Protein AF-A0A2E2IU35-F1 (afdb_monomer)

Foldseek 3Di:
DDWDWDDDVPDIWIWDWPDPVPDDPPDDDIDIDGPVQQLVVVLVVLLVCLQDLPNQCVQLVDDDPVQSVLLNVLSVVLSVLCVDPVRVVVSCVQFFPDWDDDPFKIWTWTQCVSSPDPPRHTGTDIDGDGDDPPDDDPPPDPPDDDDQAPQDPLVVVLLVLLLVLQVLCVVCVPDDLVRSCVVVVHDSLQSVLSPVLNQAAPLQVVCNRRSVQDPQDDPVCSSPDPADNDNCSNCVVRVNND

Radius of gyration: 32.1 Å; Cα contacts (8 Å, |Δi|>4): 270; chains: 1; bounding box: 49×46×93 Å

Sequence (242 aa):
MVPTYATKGTRRYAYYETRKDLARPDDTAATRIGQGQLERHVITKLNALLEDEHALRRISGEDEGGVLRDLFAKAKLASASLALETQRQTIVRQLVAAMQVHHDRIDVRLNAEALGCRNSQNWDWSIALPSRKPFREAKLRIDQDATPKSIDAGLIALLGDALQARDIIITSPTLSINQIAKREGRCRKQLTKLVRLSWLSPNIVEAIVDGRAPSRLTRKRLLDADLPLSWPEQEVMLGCAG

Secondary structure (DSSP, 8-state):
-EEEEEEETTEEEEEEE--GGG--TTSPPPPEEEHHHHHHHHHHHHHHHHH-HHHHHHHHT---HHHHHHHHHHHHHHHHHHHSHHHHHHHHHHHEEEEEE-SSEEEEEEEGGGGT-SS-PEEEEEEEPP-PPPTT--------S-S-----HHHHHHHHHHHHHHHHHHT-TTS-HHHHHHHTT--HHHHHHHHHHTT--HHHHHHHHTT---TT--HHHHHH----SSHHHHHHHHT---

Mean predicted aligned error: 16.62 Å

Nearest PDB structures (foldseek):
  4i8q-assembly1_A-2  TM=3.667E-01  e=5.442E+00  Solanum lycopersicum

pLDDT: mean 85.27, std 12.39, range [41.88, 96.56]

Structure (mmCIF, N/CA/C/O backbone):
data_AF-A0A2E2IU35-F1
#
_entry.id   AF-A0A2E2IU35-F1
#
loop_
_atom_site.group_PDB
_atom_site.id
_atom_site.type_symbol
_atom_site.label_atom_id
_atom_site.label_alt_id
_atom_site.label_comp_id
_atom_site.label_asym_id
_atom_site.label_entity_id
_atom_site.label_seq_id
_atom_site.pdbx_PDB_ins_code
_atom_site.Cartn_x
_atom_site.Cartn_y
_atom_site.Cartn_z
_atom_site.occupancy
_atom_site.B_iso_or_equiv
_atom_site.auth_seq_id
_atom_site.auth_comp_id
_atom_site.auth_asym_id
_atom_site.auth_atom_id
_atom_site.pdbx_PDB_model_num
ATOM 1 N N . MET A 1 1 ? -10.878 1.145 -18.668 1.00 77.31 1 MET A N 1
ATOM 2 C CA . MET A 1 1 ? -11.476 1.395 -17.331 1.00 77.31 1 MET A CA 1
ATOM 3 C C . MET A 1 1 ? -11.871 2.867 -17.221 1.00 77.31 1 MET A C 1
ATOM 5 O O . MET A 1 1 ? -11.326 3.664 -17.972 1.00 77.31 1 MET A O 1
ATOM 9 N N . VAL A 1 2 ? -12.800 3.233 -16.331 1.00 82.69 2 VAL A N 1
ATOM 10 C CA . VAL A 1 2 ? -13.230 4.628 -16.083 1.00 82.69 2 VAL A CA 1
ATOM 11 C C . VAL A 1 2 ? -13.044 4.970 -14.604 1.00 82.69 2 VAL A C 1
ATOM 13 O O . VAL A 1 2 ? -13.301 4.104 -13.761 1.00 82.69 2 VAL A O 1
ATOM 16 N N . PRO A 1 3 ? -12.593 6.195 -14.266 1.00 85.31 3 PRO A N 1
ATOM 17 C CA . PRO A 1 3 ? -12.549 6.652 -12.884 1.00 85.31 3 PRO A CA 1
ATOM 18 C C . PRO A 1 3 ? -13.969 6.815 -12.321 1.00 85.31 3 PRO A C 1
ATOM 20 O O . PRO A 1 3 ? -14.785 7.562 -12.855 1.00 85.31 3 PRO A O 1
ATOM 23 N N . THR A 1 4 ? -14.259 6.136 -11.215 1.00 86.44 4 THR A N 1
ATOM 24 C CA . THR A 1 4 ? -15.504 6.249 -10.448 1.00 86.44 4 THR A CA 1
ATOM 25 C C . THR A 1 4 ? -15.196 6.575 -8.991 1.00 86.44 4 THR A C 1
ATOM 27 O O . THR A 1 4 ? -14.087 6.363 -8.496 1.00 86.44 4 THR A O 1
ATOM 30 N N . TYR A 1 5 ? -16.175 7.104 -8.260 1.00 87.44 5 TYR A N 1
ATOM 31 C CA . TYR A 1 5 ? -16.031 7.355 -6.829 1.00 87.44 5 TYR A CA 1
ATOM 32 C C . TYR A 1 5 ? -17.239 6.842 -6.051 1.00 87.44 5 TYR A C 1
ATOM 34 O O . TYR A 1 5 ? -18.344 6.757 -6.572 1.00 87.44 5 TYR A O 1
ATOM 42 N N . ALA A 1 6 ? -17.011 6.488 -4.791 1.00 84.25 6 ALA A N 1
ATOM 43 C CA . ALA A 1 6 ? -18.050 6.187 -3.817 1.00 84.25 6 ALA A CA 1
ATOM 44 C C . ALA A 1 6 ? -17.807 7.004 -2.547 1.00 84.25 6 ALA A C 1
ATOM 46 O O . ALA A 1 6 ? -16.662 7.277 -2.183 1.00 84.25 6 ALA A O 1
ATOM 47 N N . THR A 1 7 ? -18.874 7.383 -1.858 1.00 87.19 7 THR A N 1
ATOM 48 C CA . THR A 1 7 ? -18.813 8.111 -0.588 1.00 87.19 7 THR A CA 1
ATOM 49 C C . THR A 1 7 ? -19.371 7.241 0.533 1.00 87.19 7 THR A C 1
ATOM 51 O O . THR A 1 7 ? -20.367 6.542 0.362 1.00 87.19 7 THR A O 1
ATOM 54 N N . LYS A 1 8 ? -18.710 7.249 1.694 1.00 82.00 8 LYS A N 1
ATOM 55 C CA . LYS A 1 8 ? -19.218 6.638 2.929 1.00 82.00 8 LYS A CA 1
ATOM 56 C C . LYS A 1 8 ? -19.018 7.630 4.068 1.00 82.00 8 LYS A C 1
ATOM 58 O O . LYS A 1 8 ? -17.884 7.869 4.488 1.00 82.00 8 LYS A O 1
ATOM 63 N N . GLY A 1 9 ? -20.114 8.219 4.544 1.00 88.94 9 GLY A N 1
ATOM 64 C CA . GLY A 1 9 ? -20.057 9.361 5.459 1.00 88.94 9 GLY A CA 1
ATOM 65 C C . GLY A 1 9 ? -19.300 10.526 4.814 1.00 88.94 9 GLY A C 1
ATOM 66 O O . GLY A 1 9 ? -19.598 10.907 3.687 1.00 88.94 9 GLY A O 1
ATOM 67 N N . THR A 1 10 ? -18.276 11.036 5.497 1.00 87.19 10 THR A N 1
ATOM 68 C CA . THR A 1 10 ? -17.418 12.137 5.017 1.00 87.19 10 THR A CA 1
ATOM 69 C C . THR A 1 10 ? -16.267 11.688 4.112 1.00 87.19 10 THR A C 1
ATOM 71 O O . THR A 1 10 ? -15.545 12.525 3.572 1.00 87.19 10 THR A O 1
ATOM 74 N N . ARG A 1 11 ? -16.054 10.376 3.928 1.00 84.38 11 ARG A N 1
ATOM 75 C CA . ARG A 1 11 ? -14.891 9.850 3.200 1.00 84.38 11 ARG A CA 1
ATOM 76 C C . ARG A 1 11 ? -15.248 9.490 1.758 1.00 84.38 11 ARG A C 1
ATOM 78 O O . ARG A 1 11 ? -16.166 8.704 1.517 1.00 84.38 11 ARG A O 1
ATOM 85 N N . ARG A 1 12 ? -14.480 10.027 0.803 1.00 87.31 12 ARG A N 1
ATOM 86 C CA . ARG A 1 12 ? -14.556 9.692 -0.628 1.00 87.31 12 ARG A CA 1
ATOM 87 C C . ARG A 1 12 ? -13.508 8.637 -0.975 1.00 87.31 12 ARG A C 1
ATOM 89 O O . ARG A 1 12 ? -12.340 8.766 -0.619 1.00 87.31 12 ARG A O 1
ATOM 96 N N . TYR A 1 13 ? -13.937 7.605 -1.682 1.00 85.50 13 TYR A N 1
ATOM 97 C CA . TYR A 1 13 ? -13.101 6.528 -2.189 1.00 85.50 13 TYR A CA 1
ATOM 98 C C . TYR A 1 13 ? -13.136 6.567 -3.713 1.00 85.50 13 TYR A C 1
ATOM 100 O O . TYR A 1 13 ? -14.218 6.541 -4.298 1.00 85.50 13 TYR A O 1
ATOM 108 N N . ALA A 1 14 ? -11.970 6.645 -4.347 1.00 88.19 14 ALA A N 1
ATOM 109 C CA . ALA A 1 14 ? -11.842 6.710 -5.798 1.00 88.19 14 ALA A CA 1
ATOM 110 C C . ALA A 1 14 ? -11.298 5.391 -6.360 1.00 88.19 14 ALA A C 1
ATOM 112 O O . ALA A 1 14 ? -10.449 4.736 -5.744 1.00 88.19 14 ALA A O 1
ATOM 113 N N . TYR A 1 15 ? -11.815 4.989 -7.515 1.00 86.81 15 TYR A N 1
ATOM 114 C CA . TYR A 1 15 ? -11.586 3.679 -8.106 1.00 86.81 15 TYR A CA 1
ATOM 115 C C . TYR A 1 15 ? -11.510 3.765 -9.626 1.00 86.81 15 TYR A C 1
ATOM 117 O O . TYR A 1 15 ? -12.124 4.634 -10.230 1.00 86.81 15 TYR A O 1
ATOM 125 N N . TYR A 1 16 ? -10.828 2.804 -10.236 1.00 86.25 16 TYR A N 1
ATOM 126 C CA . TYR A 1 16 ? -10.989 2.476 -11.645 1.00 86.25 16 TYR A CA 1
ATOM 127 C C . TYR A 1 16 ? -11.904 1.259 -11.766 1.00 86.25 16 TYR A C 1
ATOM 129 O O . TYR A 1 16 ? -11.711 0.259 -11.069 1.00 86.25 16 TYR A O 1
ATOM 137 N N . GLU A 1 17 ? -12.903 1.345 -12.638 1.00 82.75 17 GLU A N 1
ATOM 138 C CA . GLU A 1 17 ? -13.873 0.276 -12.886 1.00 82.75 17 GLU A CA 1
ATOM 139 C C . GLU A 1 17 ? -13.908 -0.089 -14.375 1.00 82.75 17 GLU A C 1
ATOM 141 O O . GLU A 1 17 ? -13.653 0.755 -15.246 1.00 82.75 17 GLU A O 1
ATOM 146 N N . THR A 1 18 ? -14.188 -1.357 -14.686 1.00 79.94 18 THR A N 1
ATOM 147 C CA . THR A 1 18 ? -14.455 -1.792 -16.064 1.00 79.94 18 THR A CA 1
ATOM 148 C C . THR A 1 18 ? -15.632 -1.004 -16.647 1.00 79.94 18 THR A C 1
ATOM 150 O O . THR A 1 18 ? -16.621 -0.739 -15.963 1.00 79.94 18 THR A O 1
ATOM 153 N N . ARG A 1 19 ? -15.523 -0.614 -17.922 1.00 72.62 19 ARG A N 1
ATOM 154 C CA . ARG A 1 19 ? -16.611 0.040 -18.654 1.00 72.62 19 ARG A CA 1
ATOM 155 C C . ARG A 1 19 ? -17.746 -0.953 -18.875 1.00 72.62 19 ARG A C 1
ATOM 157 O O . ARG A 1 19 ? -17.607 -1.857 -19.689 1.00 72.62 19 ARG A O 1
ATOM 164 N N . LYS A 1 20 ? -18.840 -0.803 -18.125 1.00 69.44 20 LYS A N 1
ATOM 165 C CA . LYS A 1 20 ? -20.023 -1.675 -18.235 1.00 69.44 20 LYS A CA 1
ATOM 166 C C . LYS A 1 20 ? -20.753 -1.491 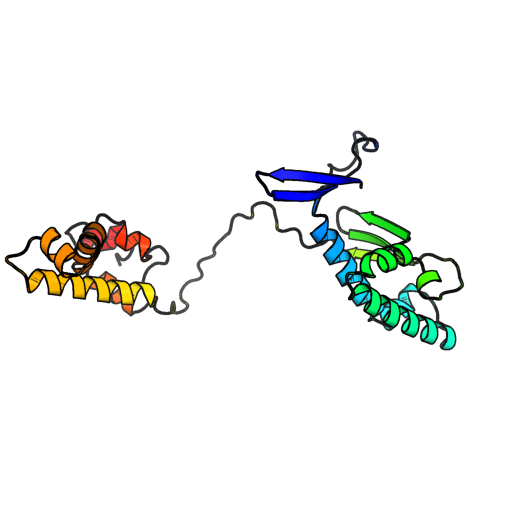-19.565 1.00 69.44 20 LYS A C 1
ATOM 168 O O . LYS A 1 20 ? -21.364 -2.428 -20.047 1.00 69.44 20 LYS A O 1
ATOM 173 N N . ASP A 1 21 ? -20.632 -0.310 -20.163 1.00 67.38 21 ASP A N 1
ATOM 174 C CA . ASP A 1 21 ? -21.126 0.058 -21.494 1.00 67.38 21 ASP A CA 1
ATOM 175 C C . ASP A 1 21 ? -20.450 -0.714 -22.639 1.00 67.38 21 ASP A C 1
ATOM 177 O O . ASP A 1 21 ? -21.003 -0.795 -23.730 1.00 67.38 21 ASP A O 1
ATOM 181 N N . LEU A 1 22 ? -19.273 -1.293 -22.393 1.00 66.62 22 LEU A N 1
ATOM 182 C CA . LEU A 1 22 ? -18.521 -2.082 -23.372 1.00 66.62 22 LEU A CA 1
ATOM 183 C C . LEU A 1 22 ? -18.505 -3.583 -23.046 1.00 66.62 22 LEU A C 1
ATOM 185 O O . LEU A 1 22 ? -17.911 -4.345 -23.803 1.00 66.62 22 LEU A O 1
ATOM 189 N N . ALA A 1 23 ? -19.123 -3.998 -21.933 1.00 63.72 23 ALA A N 1
ATOM 190 C CA . ALA A 1 23 ? -19.113 -5.382 -21.474 1.00 63.72 23 ALA A CA 1
ATOM 191 C C . ALA A 1 23 ? -20.173 -6.214 -22.213 1.00 63.72 23 ALA A C 1
ATOM 193 O O . ALA A 1 23 ? -21.354 -5.862 -22.236 1.00 63.72 23 ALA A O 1
ATOM 194 N N . ARG A 1 24 ? -19.748 -7.325 -22.814 1.00 69.75 24 ARG A N 1
ATOM 195 C CA . ARG A 1 24 ? -20.602 -8.323 -23.473 1.00 69.75 24 ARG A CA 1
ATOM 196 C C . ARG A 1 24 ? -21.120 -9.363 -22.463 1.00 69.75 24 ARG A C 1
ATOM 198 O O . ARG A 1 24 ? -20.553 -9.482 -21.381 1.00 69.75 24 ARG A O 1
ATOM 205 N N . PRO A 1 25 ? -22.167 -10.145 -22.796 1.00 60.78 25 PRO A N 1
ATOM 206 C CA . PRO A 1 25 ? -22.717 -11.166 -21.894 1.00 60.78 25 PRO A CA 1
ATOM 207 C C . PRO A 1 25 ? -21.693 -12.206 -21.409 1.00 60.78 25 PRO A C 1
ATOM 209 O O . PRO A 1 25 ? -21.799 -12.661 -20.275 1.00 60.78 25 PRO A O 1
ATOM 212 N N . ASP A 1 26 ? -20.686 -12.518 -22.232 1.00 68.56 26 ASP A N 1
ATOM 213 C CA . ASP A 1 26 ? -19.608 -13.467 -21.911 1.00 68.56 26 ASP A CA 1
ATOM 214 C C . ASP A 1 26 ? -18.344 -12.800 -21.329 1.00 68.56 26 ASP A C 1
ATOM 216 O O . ASP A 1 26 ? -17.338 -13.472 -21.090 1.00 68.56 26 ASP A O 1
ATOM 220 N N . ASP A 1 27 ? -18.348 -11.477 -21.110 1.00 64.88 27 ASP A N 1
ATOM 221 C CA . ASP A 1 27 ? -17.175 -10.786 -20.575 1.00 64.88 27 ASP A CA 1
ATOM 222 C C . ASP A 1 27 ? -16.961 -11.071 -19.085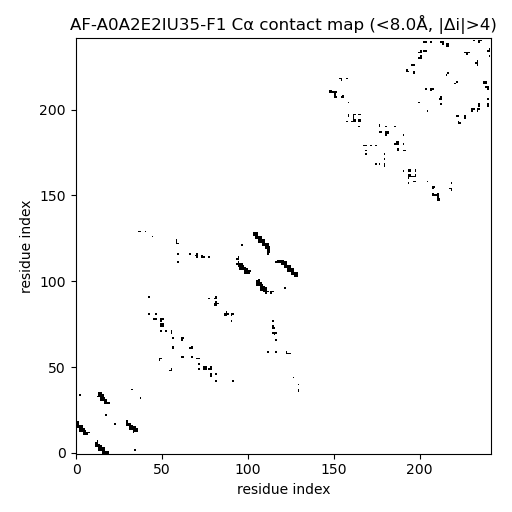 1.00 64.88 27 ASP A C 1
ATOM 224 O O . ASP A 1 27 ? -17.885 -11.215 -18.282 1.00 64.88 27 ASP A O 1
ATOM 228 N N . THR A 1 28 ? -15.684 -11.088 -18.700 1.00 63.81 28 THR A N 1
ATOM 229 C CA . THR A 1 28 ? -15.271 -11.214 -17.298 1.00 63.81 28 THR A CA 1
ATOM 230 C C . THR A 1 28 ? -15.950 -10.194 -16.381 1.00 63.81 28 THR A C 1
ATOM 232 O O . THR A 1 28 ? -16.165 -9.031 -16.731 1.00 63.81 28 THR A O 1
ATOM 235 N N . ALA A 1 29 ? -16.253 -10.639 -15.157 1.00 65.44 29 ALA A N 1
ATOM 236 C CA . ALA A 1 29 ? -16.944 -9.836 -14.158 1.00 65.44 29 ALA A CA 1
ATOM 237 C C . ALA A 1 29 ? -16.264 -8.473 -13.936 1.00 65.44 29 ALA A C 1
ATOM 239 O O . ALA A 1 29 ? -15.036 -8.362 -13.838 1.00 65.44 29 ALA A O 1
ATOM 240 N N . ALA A 1 30 ? -17.093 -7.431 -13.814 1.00 67.19 30 ALA A N 1
ATOM 241 C CA . ALA A 1 30 ? -16.642 -6.059 -13.621 1.00 67.19 30 ALA A CA 1
ATOM 242 C C . ALA A 1 30 ? -15.631 -5.970 -12.466 1.00 67.19 30 ALA A C 1
ATOM 244 O O . ALA A 1 30 ? -15.942 -6.263 -11.310 1.00 67.19 30 ALA A O 1
ATOM 245 N N . THR A 1 31 ? -14.407 -5.552 -12.786 1.00 72.94 31 THR A N 1
ATOM 246 C CA . THR A 1 31 ? -13.316 -5.463 -11.817 1.00 72.94 31 THR A CA 1
ATOM 247 C C . THR A 1 31 ? -13.163 -4.023 -11.358 1.00 72.94 31 THR A C 1
ATOM 249 O O . THR A 1 31 ? -13.108 -3.090 -12.163 1.00 72.94 31 THR A O 1
ATOM 252 N N . ARG A 1 32 ? -13.070 -3.843 -10.038 1.00 78.56 32 ARG A N 1
ATOM 253 C CA . ARG A 1 32 ? -12.829 -2.549 -9.402 1.00 78.56 32 ARG A CA 1
ATOM 254 C C . ARG A 1 32 ? -11.467 -2.547 -8.724 1.00 78.56 32 ARG A C 1
ATOM 256 O O . ARG A 1 32 ? -11.169 -3.439 -7.934 1.00 78.56 32 ARG A O 1
ATOM 263 N N . ILE A 1 33 ? -10.663 -1.524 -8.992 1.00 83.19 33 ILE A N 1
ATOM 264 C CA . ILE A 1 33 ? -9.343 -1.340 -8.375 1.00 83.19 33 ILE A CA 1
ATOM 265 C C . ILE A 1 33 ? -9.294 0.047 -7.737 1.00 83.19 33 ILE A C 1
ATOM 267 O O . ILE A 1 33 ? -9.779 1.016 -8.315 1.00 83.19 33 ILE A O 1
ATOM 271 N N . GLY A 1 34 ? -8.744 0.160 -6.525 1.00 86.81 34 GLY A N 1
ATOM 272 C CA . GLY A 1 34 ? -8.583 1.458 -5.863 1.00 86.81 34 GLY A CA 1
ATOM 273 C C . GLY A 1 34 ? -7.624 2.357 -6.644 1.00 86.81 34 GLY A C 1
ATOM 274 O O . GLY A 1 34 ? -6.503 1.941 -6.929 1.00 86.81 34 GLY A O 1
ATOM 275 N N . GLN A 1 35 ? -8.042 3.587 -6.955 1.00 86.94 35 GLN A N 1
ATOM 276 C CA . GLN A 1 35 ? -7.283 4.506 -7.812 1.00 86.94 35 GLN A CA 1
ATOM 277 C C . GLN A 1 35 ? -5.871 4.750 -7.267 1.00 86.94 35 GLN A C 1
ATOM 279 O O . GLN A 1 35 ? -4.888 4.437 -7.932 1.00 86.94 35 GLN A O 1
ATOM 284 N N . GLY A 1 36 ? -5.763 5.197 -6.013 1.00 87.69 36 GLY A N 1
ATOM 285 C CA . GLY A 1 36 ? -4.461 5.471 -5.397 1.00 87.69 36 GLY A CA 1
ATOM 286 C C . GLY A 1 36 ? -3.587 4.227 -5.194 1.00 87.69 36 GLY A C 1
ATOM 287 O O . GLY A 1 36 ? -2.370 4.349 -5.097 1.00 87.69 36 GLY A O 1
ATOM 288 N N . GLN A 1 37 ? -4.179 3.026 -5.138 1.00 88.44 37 GLN A N 1
ATOM 289 C CA . GLN A 1 37 ? -3.410 1.782 -5.066 1.00 88.44 37 GLN A CA 1
ATOM 290 C C . GLN A 1 37 ? -2.793 1.443 -6.424 1.00 88.44 37 GLN A C 1
ATOM 292 O O . GLN A 1 37 ? -1.604 1.137 -6.482 1.00 88.44 37 GLN A O 1
ATOM 297 N N . LEU A 1 38 ? -3.593 1.502 -7.495 1.00 89.25 38 LEU A N 1
ATOM 298 C CA . LEU A 1 38 ? -3.120 1.240 -8.851 1.00 89.25 38 LEU A CA 1
ATOM 299 C C . LEU A 1 38 ? -2.041 2.245 -9.253 1.00 89.25 38 LEU A C 1
ATOM 301 O O . LEU A 1 38 ? -0.977 1.839 -9.702 1.00 89.25 38 LEU A O 1
ATOM 305 N N . GLU A 1 39 ? -2.292 3.536 -9.033 1.00 90.56 39 GLU A N 1
ATOM 306 C CA . GLU A 1 39 ? -1.349 4.603 -9.380 1.00 90.56 39 GLU A CA 1
ATOM 307 C C . GLU A 1 39 ? -0.019 4.421 -8.655 1.00 90.56 39 GLU A C 1
ATOM 309 O O . GLU A 1 39 ? 1.025 4.370 -9.301 1.00 90.56 39 GLU A O 1
ATOM 314 N N . ARG A 1 40 ? -0.044 4.235 -7.327 1.00 91.50 40 ARG A N 1
ATOM 315 C CA . ARG A 1 40 ? 1.182 4.005 -6.552 1.00 91.50 40 ARG A CA 1
ATOM 316 C C . ARG A 1 40 ? 1.942 2.775 -7.050 1.00 91.50 40 ARG A C 1
ATOM 318 O O . ARG A 1 40 ? 3.155 2.842 -7.186 1.00 91.50 40 ARG A O 1
ATOM 325 N N . HIS A 1 41 ? 1.240 1.680 -7.338 1.00 93.94 41 HIS A N 1
ATOM 326 C CA . HIS A 1 41 ? 1.859 0.453 -7.842 1.00 93.94 41 HIS A CA 1
ATOM 327 C C . HIS A 1 41 ? 2.537 0.653 -9.200 1.00 93.94 41 HIS A C 1
ATOM 329 O O . HIS A 1 41 ? 3.693 0.271 -9.360 1.00 93.94 41 HIS A O 1
ATOM 335 N N . VAL A 1 42 ? 1.850 1.295 -10.151 1.00 93.06 42 VAL A N 1
ATOM 336 C CA . VAL A 1 42 ? 2.405 1.599 -11.479 1.00 93.06 42 VAL A CA 1
ATOM 337 C C . VAL A 1 42 ? 3.623 2.512 -11.358 1.00 93.06 42 VAL A C 1
ATOM 339 O O . VAL A 1 42 ? 4.647 2.219 -11.961 1.00 93.06 42 VAL A O 1
ATOM 342 N N . ILE A 1 43 ? 3.564 3.559 -10.528 1.00 94.62 43 ILE A N 1
ATOM 343 C CA . ILE A 1 43 ? 4.700 4.468 -10.298 1.00 94.62 43 ILE A CA 1
ATOM 344 C C . ILE A 1 43 ? 5.897 3.720 -9.706 1.00 94.62 43 ILE A C 1
ATOM 346 O O . ILE A 1 43 ? 7.012 3.869 -10.195 1.00 94.62 43 ILE A O 1
ATOM 350 N N . THR A 1 44 ? 5.681 2.884 -8.685 1.00 95.50 44 THR A N 1
ATOM 351 C CA . THR A 1 44 ? 6.758 2.084 -8.085 1.00 95.50 44 THR A CA 1
ATOM 352 C C . THR A 1 44 ? 7.407 1.163 -9.112 1.00 95.50 44 THR A C 1
ATOM 354 O O . THR A 1 44 ? 8.630 1.054 -9.151 1.00 95.50 44 THR A O 1
ATOM 357 N N . LYS A 1 45 ? 6.606 0.505 -9.956 1.00 96.19 45 LYS A N 1
ATOM 358 C CA . LYS A 1 45 ? 7.140 -0.365 -11.004 1.00 96.19 45 LYS A CA 1
ATOM 359 C C . LYS A 1 45 ? 7.868 0.428 -12.090 1.00 96.19 45 LYS A C 1
ATOM 361 O O . LYS A 1 45 ? 8.901 -0.039 -12.549 1.00 96.19 45 LYS A O 1
ATOM 366 N N . LEU A 1 46 ? 7.351 1.593 -12.492 1.00 95.94 46 LEU A N 1
ATOM 367 C CA . LEU A 1 46 ? 7.989 2.453 -13.493 1.00 95.94 46 LEU A CA 1
ATOM 368 C C . LEU A 1 46 ? 9.355 2.932 -13.009 1.00 95.94 46 LEU A C 1
ATOM 370 O O . LEU A 1 46 ? 10.319 2.810 -13.750 1.00 95.94 46 LEU A O 1
ATOM 374 N N . ASN A 1 47 ? 9.459 3.397 -11.761 1.00 96.56 47 ASN A N 1
ATOM 375 C CA . ASN A 1 47 ? 10.753 3.777 -11.189 1.00 96.56 47 ASN A CA 1
ATOM 376 C C . ASN A 1 47 ? 11.740 2.608 -11.204 1.00 96.56 47 ASN A C 1
ATOM 378 O O . ASN A 1 47 ? 12.866 2.779 -11.653 1.00 96.56 47 ASN A O 1
ATOM 382 N N . ALA A 1 48 ? 11.302 1.412 -10.795 1.00 96.06 48 ALA A N 1
ATOM 383 C CA . ALA A 1 48 ? 12.160 0.229 -10.823 1.00 96.06 48 ALA A CA 1
ATOM 384 C C . ALA A 1 48 ? 12.643 -0.119 -12.244 1.00 96.06 48 ALA A C 1
ATOM 386 O O . ALA A 1 48 ? 13.789 -0.516 -12.409 1.00 96.06 48 ALA A O 1
ATOM 387 N N . LEU A 1 49 ? 11.793 0.046 -13.266 1.00 96.19 49 LEU A N 1
ATOM 388 C CA . LEU A 1 49 ? 12.195 -0.136 -14.663 1.00 96.19 49 LEU A CA 1
ATOM 389 C C . LEU A 1 49 ? 13.200 0.936 -15.111 1.00 96.19 49 LEU A C 1
ATOM 391 O O . LEU A 1 49 ? 14.183 0.606 -15.758 1.00 96.19 49 LEU A O 1
ATOM 395 N N . LEU A 1 50 ? 12.955 2.208 -14.784 1.00 95.88 50 LEU A N 1
ATOM 396 C CA . LEU A 1 50 ? 13.798 3.334 -15.207 1.00 95.88 50 LEU A CA 1
ATOM 397 C C . LEU A 1 50 ? 15.178 3.346 -14.535 1.00 95.88 50 LEU A C 1
ATOM 399 O O . LEU A 1 50 ? 16.119 3.915 -15.085 1.00 95.88 50 LEU A O 1
ATOM 403 N N . GLU A 1 51 ? 15.298 2.743 -13.355 1.00 95.56 51 GLU A N 1
ATOM 404 C CA . GLU A 1 51 ? 16.563 2.595 -12.627 1.00 95.56 51 GLU A CA 1
ATOM 405 C C . GLU A 1 51 ? 17.364 1.353 -13.055 1.00 95.56 51 GLU A C 1
ATOM 407 O O . GLU A 1 51 ? 18.555 1.265 -12.757 1.00 95.56 51 GLU A O 1
ATOM 412 N N . ASP A 1 52 ? 16.749 0.415 -13.782 1.00 96.31 52 ASP A N 1
ATOM 413 C CA . ASP A 1 52 ? 17.386 -0.818 -14.249 1.00 96.31 52 ASP A CA 1
ATOM 414 C C . ASP A 1 52 ? 17.866 -0.684 -15.707 1.00 96.31 52 ASP A C 1
ATOM 416 O O . ASP A 1 52 ? 17.129 -0.912 -16.670 1.00 96.31 52 ASP A O 1
ATOM 420 N N . GLU A 1 53 ? 19.149 -0.347 -15.871 1.00 95.25 53 GLU A N 1
ATOM 421 C CA . GLU A 1 53 ? 19.806 -0.207 -17.179 1.00 95.25 53 GLU A CA 1
ATOM 422 C C . GLU A 1 53 ? 19.748 -1.509 -18.012 1.00 95.25 53 GLU A C 1
ATOM 424 O O . GLU A 1 53 ? 19.619 -1.465 -19.240 1.00 95.25 53 GLU A O 1
ATOM 429 N N . HIS A 1 54 ? 19.763 -2.685 -17.373 1.00 94.44 54 HIS A N 1
ATOM 430 C CA . HIS A 1 54 ? 19.658 -3.966 -18.077 1.00 94.44 54 HIS A CA 1
ATOM 431 C C . HIS A 1 54 ? 18.236 -4.238 -18.566 1.00 94.44 54 HIS A C 1
ATOM 433 O O . HIS A 1 54 ? 18.056 -4.751 -19.676 1.00 94.44 54 HIS A O 1
ATOM 439 N N . ALA A 1 55 ? 17.221 -3.907 -17.766 1.00 93.06 55 ALA A N 1
ATOM 440 C CA . ALA A 1 55 ? 15.828 -4.014 -18.188 1.00 93.06 55 ALA A CA 1
ATOM 441 C C . ALA A 1 55 ? 15.513 -3.042 -19.330 1.00 93.06 55 ALA A C 1
ATOM 443 O O . ALA A 1 55 ? 14.877 -3.452 -20.301 1.00 93.06 55 ALA A O 1
ATOM 444 N N . LEU A 1 56 ? 16.013 -1.803 -19.254 1.00 93.19 56 LEU A N 1
ATOM 445 C CA . LEU A 1 56 ? 15.869 -0.809 -20.319 1.00 93.19 56 LEU A CA 1
ATOM 446 C C . LEU A 1 56 ? 16.530 -1.254 -21.621 1.00 93.19 56 LEU A C 1
ATOM 448 O O . LEU A 1 56 ? 15.905 -1.158 -22.671 1.00 93.19 56 LEU A O 1
ATOM 452 N N . ARG A 1 57 ? 17.747 -1.808 -21.566 1.00 92.31 57 ARG A N 1
ATOM 453 C CA . ARG A 1 57 ? 18.395 -2.384 -22.753 1.00 92.31 57 ARG A CA 1
ATOM 454 C C . ARG A 1 57 ? 17.582 -3.538 -23.346 1.00 92.31 57 ARG A C 1
ATOM 456 O O . ARG A 1 57 ? 17.408 -3.619 -24.557 1.00 92.31 57 ARG A O 1
ATOM 463 N N . ARG A 1 58 ? 17.077 -4.443 -22.500 1.00 91.62 58 ARG A N 1
ATOM 464 C CA . ARG A 1 58 ? 16.295 -5.605 -22.953 1.00 91.62 58 ARG A CA 1
ATOM 465 C C . ARG A 1 58 ? 14.994 -5.184 -23.631 1.00 91.62 58 ARG A C 1
ATOM 467 O O . ARG A 1 58 ? 14.617 -5.796 -24.622 1.00 91.62 58 ARG A O 1
ATOM 474 N N . ILE A 1 59 ? 14.299 -4.195 -23.071 1.00 90.56 59 ILE A N 1
ATOM 475 C CA . ILE A 1 59 ? 13.001 -3.763 -23.589 1.00 90.56 59 ILE A CA 1
ATOM 476 C C . ILE A 1 59 ? 13.136 -2.857 -24.817 1.00 90.56 59 ILE A C 1
ATOM 478 O O . ILE A 1 59 ? 12.281 -2.909 -25.696 1.00 90.56 59 ILE A O 1
ATOM 482 N N . SER A 1 60 ? 14.208 -2.061 -24.898 1.00 89.69 60 SER A N 1
ATOM 483 C CA . SER A 1 60 ? 14.479 -1.233 -26.071 1.00 89.69 60 SER A CA 1
ATOM 484 C C . SER A 1 60 ? 14.947 -2.058 -27.268 1.00 89.69 60 SER A C 1
ATOM 486 O O . SER A 1 60 ? 14.673 -1.674 -28.400 1.00 89.69 60 SER A O 1
ATOM 488 N N . GLY A 1 61 ? 15.633 -3.184 -27.027 1.00 88.00 61 GLY A N 1
ATOM 489 C CA . GLY A 1 61 ? 16.260 -3.984 -28.082 1.00 88.00 61 GLY A CA 1
ATOM 490 C C . GLY A 1 61 ? 17.474 -3.298 -28.720 1.00 88.00 61 GLY A C 1
ATOM 491 O O . GLY A 1 61 ? 17.924 -3.723 -29.778 1.00 88.00 61 GLY A O 1
ATOM 492 N N . GLU A 1 62 ? 17.986 -2.236 -28.094 1.00 86.12 62 GLU A N 1
ATOM 493 C CA . GLU A 1 62 ? 19.113 -1.451 -28.596 1.00 86.12 62 GLU A CA 1
ATOM 494 C C . GLU A 1 62 ? 20.447 -2.052 -28.133 1.00 86.12 62 GLU A C 1
ATOM 496 O O . GLU A 1 62 ? 20.631 -2.367 -26.954 1.00 86.12 62 GLU A O 1
ATOM 501 N N . ASP A 1 63 ? 21.411 -2.143 -29.048 1.00 85.94 63 ASP A N 1
ATOM 502 C CA . ASP A 1 63 ? 22.779 -2.595 -28.754 1.00 85.94 63 ASP A CA 1
ATOM 503 C C . ASP A 1 63 ? 23.835 -1.502 -28.981 1.00 85.94 63 ASP A C 1
ATOM 505 O O . ASP A 1 63 ? 24.992 -1.652 -28.579 1.00 85.94 63 ASP A O 1
ATOM 509 N N . GLU A 1 64 ? 23.448 -0.370 -29.577 1.00 88.94 64 GLU A N 1
ATOM 510 C CA . GLU A 1 64 ? 24.354 0.745 -29.828 1.00 88.94 64 GLU A CA 1
ATOM 511 C C . GLU A 1 64 ? 24.642 1.531 -28.539 1.00 88.94 64 GLU A C 1
ATOM 513 O O . GLU A 1 64 ? 23.758 2.129 -27.920 1.00 88.94 64 GLU A O 1
ATOM 518 N N . GLY A 1 65 ? 25.916 1.581 -28.139 1.00 87.69 65 GLY A N 1
ATOM 519 C CA . GLY A 1 65 ? 26.326 2.187 -26.869 1.00 87.69 65 GLY A CA 1
ATOM 520 C C . GLY A 1 65 ? 26.003 3.682 -26.731 1.00 87.69 65 GLY A C 1
ATOM 521 O O . GLY A 1 65 ? 25.757 4.144 -25.617 1.00 87.69 65 GLY A O 1
ATOM 522 N N . GLY A 1 66 ? 25.985 4.439 -27.834 1.00 89.25 66 GLY A N 1
ATOM 523 C CA . GLY A 1 66 ? 25.599 5.855 -27.830 1.00 89.25 66 GLY A CA 1
ATOM 524 C C . GLY A 1 66 ? 24.117 6.045 -27.502 1.00 89.25 66 GLY A C 1
ATOM 525 O O . GLY A 1 66 ? 23.776 6.782 -26.578 1.00 89.25 66 GLY A O 1
ATOM 526 N N . VAL A 1 67 ? 23.253 5.295 -28.190 1.00 89.25 67 VAL A N 1
ATOM 527 C CA . VAL A 1 67 ? 21.798 5.295 -27.976 1.00 89.25 67 VAL A CA 1
ATOM 528 C C . VAL A 1 67 ? 21.453 4.834 -26.560 1.00 89.25 67 VAL A C 1
ATOM 530 O O . VAL A 1 67 ? 20.655 5.476 -25.878 1.00 89.25 67 VAL A O 1
ATOM 533 N N . LEU A 1 68 ? 22.100 3.768 -26.075 1.00 91.81 68 LEU A N 1
ATOM 534 C CA . LEU A 1 68 ? 21.895 3.264 -24.714 1.00 91.81 68 LEU A CA 1
ATOM 535 C C . LEU A 1 68 ? 22.298 4.284 -23.642 1.00 91.81 68 LEU A C 1
ATOM 537 O O . LEU A 1 68 ? 21.595 4.438 -22.644 1.00 91.81 68 LEU A O 1
ATOM 541 N N . ARG A 1 69 ? 23.394 5.025 -23.846 1.00 93.25 69 ARG A N 1
ATOM 542 C CA . ARG A 1 69 ? 23.824 6.073 -22.909 1.00 93.25 69 ARG A CA 1
ATOM 543 C C . ARG A 1 69 ? 22.786 7.190 -22.798 1.00 93.25 69 ARG A C 1
ATOM 545 O O . ARG A 1 69 ? 22.457 7.599 -21.683 1.00 93.25 69 ARG A O 1
ATOM 552 N N . ASP A 1 70 ? 22.264 7.653 -23.930 1.00 92.25 70 ASP A N 1
ATOM 553 C CA . ASP A 1 70 ? 21.228 8.689 -23.972 1.00 92.25 70 ASP A CA 1
ATOM 554 C C . ASP A 1 70 ? 19.920 8.202 -23.337 1.00 92.25 70 ASP A C 1
ATOM 556 O O . ASP A 1 70 ? 19.297 8.933 -22.560 1.00 92.25 70 ASP A O 1
ATOM 560 N N . LEU A 1 71 ? 19.541 6.949 -23.609 1.00 93.44 71 LEU A N 1
ATOM 561 C CA . LEU A 1 71 ? 18.398 6.284 -22.992 1.00 93.44 71 LEU A CA 1
ATOM 562 C C . LEU A 1 71 ? 18.524 6.268 -21.463 1.00 93.44 71 LEU A C 1
ATOM 564 O O . LEU A 1 71 ? 17.617 6.720 -20.766 1.00 93.44 71 LEU A O 1
ATOM 568 N N . PHE A 1 72 ? 19.651 5.801 -20.921 1.00 95.38 72 PHE A N 1
ATOM 569 C CA . PHE A 1 72 ? 19.846 5.729 -19.469 1.00 95.38 72 PHE A CA 1
ATOM 570 C C . PHE A 1 72 ? 19.870 7.114 -18.818 1.00 95.38 72 PHE A C 1
ATOM 572 O O . PHE A 1 72 ? 19.314 7.299 -17.734 1.00 95.38 72 PHE A O 1
ATOM 579 N N . ALA A 1 73 ? 20.462 8.112 -19.480 1.00 95.12 73 ALA A N 1
ATOM 580 C CA . ALA A 1 73 ? 20.442 9.489 -18.996 1.00 95.12 73 ALA A CA 1
ATOM 581 C C . ALA A 1 73 ? 19.006 10.039 -18.920 1.00 95.12 73 ALA A C 1
ATOM 583 O O . ALA A 1 73 ? 18.609 10.605 -17.898 1.00 95.12 73 ALA A O 1
ATOM 584 N N . LYS A 1 74 ? 18.197 9.823 -19.963 1.00 94.75 74 LYS A N 1
ATOM 585 C CA . LYS A 1 74 ? 16.787 10.238 -19.988 1.00 94.75 74 LYS A CA 1
ATOM 586 C C . LYS A 1 74 ? 15.929 9.464 -18.994 1.00 94.75 74 LYS A C 1
ATOM 588 O O . LYS A 1 74 ? 15.086 10.068 -18.335 1.00 94.75 74 LYS A O 1
ATOM 593 N N . ALA A 1 75 ? 16.173 8.168 -18.820 1.00 95.50 75 ALA A N 1
ATOM 594 C CA . ALA A 1 75 ? 15.477 7.355 -17.830 1.00 95.50 75 ALA A CA 1
ATOM 595 C C . ALA A 1 75 ? 15.741 7.841 -16.395 1.00 95.50 75 ALA A C 1
ATOM 597 O O . ALA A 1 75 ? 14.800 7.973 -15.611 1.00 95.50 75 ALA A O 1
ATOM 598 N N . LYS A 1 76 ? 16.987 8.219 -16.072 1.00 96.12 76 LYS A N 1
ATOM 599 C CA . LYS A 1 76 ? 17.338 8.826 -14.774 1.00 96.12 76 LYS A CA 1
ATOM 600 C C . LYS A 1 76 ? 16.601 10.146 -14.536 1.00 96.12 76 LYS A C 1
ATOM 602 O O . LYS A 1 76 ? 16.060 10.352 -13.450 1.00 96.12 76 LYS A O 1
ATOM 607 N N . LEU A 1 77 ? 16.516 11.012 -15.549 1.00 95.50 77 LEU A N 1
ATOM 608 C CA . LEU A 1 77 ? 15.731 12.252 -15.467 1.00 95.50 77 LEU A CA 1
ATOM 609 C C . LEU A 1 77 ? 14.236 11.967 -15.262 1.00 95.50 77 LEU A C 1
ATOM 611 O O . LEU A 1 77 ? 13.599 12.592 -14.416 1.00 95.50 77 LEU A O 1
ATOM 615 N N . ALA A 1 78 ? 13.686 10.989 -15.984 1.00 95.31 78 ALA A N 1
ATOM 616 C CA . ALA A 1 78 ? 12.292 10.589 -15.847 1.00 95.31 78 ALA A CA 1
ATOM 617 C C . ALA A 1 78 ? 11.978 10.022 -14.447 1.00 95.31 78 ALA A C 1
ATOM 619 O O . ALA A 1 78 ? 10.947 10.376 -13.870 1.00 95.31 78 ALA A O 1
ATOM 620 N N . SER A 1 79 ? 12.875 9.212 -13.867 1.00 96.38 79 SER A N 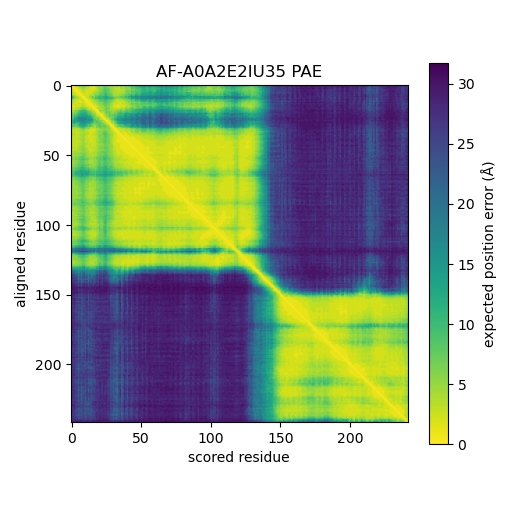1
ATOM 621 C CA . SER A 1 79 ? 12.746 8.713 -12.486 1.00 96.38 79 SER A CA 1
ATOM 622 C C . SER A 1 79 ? 12.750 9.866 -11.471 1.00 96.38 79 SER A C 1
ATOM 624 O O . SER A 1 79 ? 11.882 9.941 -10.595 1.00 96.38 79 SER A O 1
ATOM 626 N N . ALA A 1 80 ? 13.647 10.846 -11.643 1.00 94.81 80 ALA A N 1
ATOM 627 C CA . ALA A 1 80 ? 13.678 12.040 -10.799 1.00 94.81 80 ALA A CA 1
ATOM 628 C C . ALA A 1 80 ? 12.364 12.844 -10.881 1.00 94.81 80 ALA A C 1
ATOM 630 O O . ALA A 1 80 ? 11.816 13.251 -9.854 1.00 94.81 80 ALA A O 1
ATOM 631 N N . SER A 1 81 ? 11.798 13.012 -12.080 1.00 94.75 81 SER A N 1
ATOM 632 C CA . SER A 1 81 ? 10.492 13.661 -12.264 1.00 94.75 81 SER A CA 1
ATOM 633 C C . SER A 1 81 ? 9.324 12.866 -11.668 1.00 94.75 81 SER A C 1
ATOM 635 O O . SER A 1 81 ? 8.372 13.469 -11.173 1.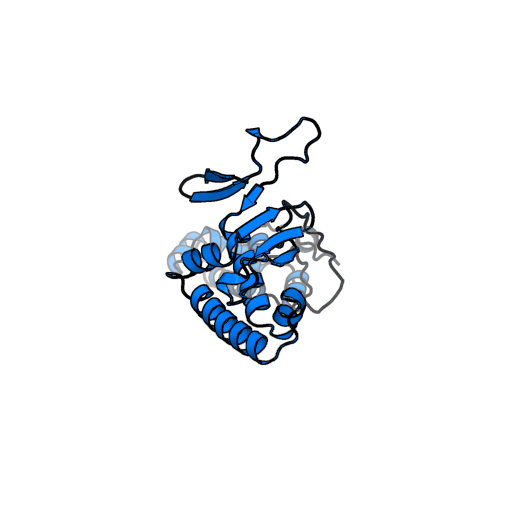00 94.75 81 SER A O 1
ATOM 637 N N . LEU A 1 82 ? 9.374 11.529 -11.668 1.00 93.88 82 LEU A N 1
ATOM 638 C CA . LEU A 1 82 ? 8.349 10.679 -11.041 1.00 93.88 82 LEU A CA 1
ATOM 639 C C . LEU A 1 82 ? 8.317 10.824 -9.511 1.00 93.88 82 LEU A C 1
ATOM 641 O O . LEU A 1 82 ? 7.240 10.731 -8.900 1.00 93.88 82 LEU A O 1
ATOM 645 N N . ALA A 1 83 ? 9.473 11.082 -8.892 1.00 91.75 83 ALA A N 1
ATOM 646 C CA . ALA A 1 83 ? 9.580 11.322 -7.456 1.00 91.75 83 ALA A CA 1
ATOM 647 C C . ALA A 1 83 ? 8.865 12.619 -7.027 1.00 91.75 83 ALA A C 1
ATOM 649 O O . ALA A 1 83 ? 8.223 12.650 -5.972 1.00 91.75 83 ALA A O 1
ATOM 650 N N . LEU A 1 84 ? 8.896 13.660 -7.865 1.00 92.69 84 LEU A N 1
ATOM 651 C CA . LEU A 1 84 ? 8.301 14.971 -7.589 1.00 92.69 84 LEU A CA 1
ATOM 652 C C . LEU A 1 84 ? 6.782 14.980 -7.824 1.00 92.69 84 LEU A C 1
ATOM 654 O O . LEU A 1 84 ? 6.313 14.774 -8.942 1.00 92.69 84 LEU A O 1
ATOM 658 N N . GLU A 1 85 ? 5.987 15.293 -6.793 1.00 90.00 85 GLU A N 1
ATOM 659 C CA . GLU A 1 85 ? 4.513 15.287 -6.890 1.00 90.00 85 GLU A CA 1
ATOM 660 C C . GLU A 1 85 ? 3.962 16.198 -7.992 1.00 90.00 85 GLU A C 1
ATOM 662 O O . GLU A 1 85 ? 2.998 15.833 -8.664 1.00 90.00 85 GLU A O 1
ATOM 667 N N . THR A 1 86 ? 4.596 17.350 -8.213 1.00 93.69 86 THR A N 1
ATOM 668 C CA . THR A 1 86 ? 4.176 18.351 -9.203 1.00 93.69 86 THR A CA 1
ATOM 669 C C . THR A 1 86 ? 4.403 17.911 -10.649 1.00 93.69 86 THR A C 1
ATOM 671 O O . THR A 1 86 ? 3.669 18.339 -11.535 1.00 93.69 86 THR A O 1
ATOM 674 N N . GLN A 1 87 ? 5.394 17.051 -10.904 1.00 93.19 87 GLN A N 1
ATOM 675 C CA . GLN A 1 87 ? 5.759 16.595 -12.252 1.00 93.19 87 GLN A CA 1
ATOM 676 C C . GLN A 1 87 ? 5.240 15.192 -12.566 1.00 93.19 87 GLN A C 1
ATOM 678 O O . GLN A 1 87 ? 5.041 14.857 -13.735 1.00 93.19 87 GLN A O 1
ATOM 683 N N . ARG A 1 88 ? 4.972 14.387 -11.533 1.00 92.31 88 ARG A N 1
ATOM 684 C CA . ARG A 1 88 ? 4.566 12.982 -11.627 1.00 92.31 88 ARG A CA 1
ATOM 685 C C . ARG A 1 88 ? 3.455 12.730 -12.643 1.00 92.31 88 ARG A C 1
ATOM 687 O O . ARG A 1 88 ? 3.565 11.823 -13.459 1.00 92.31 88 ARG A O 1
ATOM 694 N N . GLN A 1 89 ? 2.381 13.518 -12.619 1.00 91.56 89 GLN A N 1
ATOM 695 C CA . GLN A 1 89 ? 1.262 13.302 -13.541 1.00 91.56 89 GLN A CA 1
ATOM 696 C C . GLN A 1 89 ? 1.655 13.572 -15.001 1.00 91.56 89 GLN A C 1
ATOM 698 O O . GLN A 1 89 ? 1.217 12.851 -15.898 1.00 91.56 89 GLN A O 1
ATOM 703 N N . THR A 1 90 ? 2.487 14.586 -15.235 1.00 94.25 90 THR A N 1
ATOM 704 C CA . THR A 1 90 ? 2.977 14.955 -16.566 1.00 94.25 90 THR A CA 1
ATOM 705 C C . THR A 1 90 ? 3.891 13.874 -17.125 1.00 94.25 90 THR A C 1
ATOM 707 O O . THR A 1 90 ? 3.653 13.395 -18.231 1.00 94.25 90 THR A O 1
ATOM 710 N N . ILE A 1 91 ? 4.878 13.426 -16.343 1.00 95.00 91 ILE A N 1
ATOM 711 C CA . ILE A 1 91 ? 5.833 12.412 -16.802 1.00 95.00 91 ILE A CA 1
ATOM 712 C C . ILE A 1 91 ? 5.161 11.048 -17.009 1.00 95.00 91 ILE A C 1
ATOM 714 O O . ILE A 1 91 ? 5.432 10.386 -18.004 1.00 95.00 91 ILE A O 1
ATOM 718 N N . VAL A 1 92 ? 4.199 10.652 -16.161 1.00 94.12 92 VAL A N 1
ATOM 719 C CA . VAL A 1 92 ? 3.424 9.415 -16.380 1.00 94.12 92 VAL A CA 1
ATOM 720 C C . VAL A 1 92 ? 2.660 9.476 -17.704 1.00 94.12 92 VAL A C 1
ATOM 722 O O . VAL A 1 92 ? 2.645 8.491 -18.431 1.00 94.12 92 VAL A O 1
ATOM 725 N N . ARG A 1 93 ? 2.056 10.621 -18.052 1.00 93.50 93 ARG A N 1
ATOM 726 C CA . ARG A 1 93 ? 1.349 10.792 -19.336 1.00 93.50 93 ARG A CA 1
ATOM 727 C C . ARG A 1 93 ? 2.279 10.772 -20.546 1.00 93.50 93 ARG A C 1
ATOM 729 O O . ARG A 1 93 ? 1.848 10.369 -21.617 1.00 93.50 93 ARG A O 1
ATOM 736 N N . GLN A 1 94 ? 3.516 11.234 -20.386 1.00 93.88 94 GLN A N 1
ATOM 737 C CA . GLN A 1 94 ? 4.523 11.186 -21.445 1.00 93.88 94 GLN A CA 1
ATOM 738 C C . GLN A 1 94 ? 5.046 9.764 -21.653 1.00 93.88 94 GLN A C 1
ATOM 740 O O . GLN A 1 94 ? 5.190 9.342 -22.795 1.00 93.88 94 GLN A O 1
ATOM 745 N N . LEU A 1 95 ? 5.298 9.035 -20.560 1.00 94.69 95 LEU A N 1
ATOM 746 C CA . LEU A 1 95 ? 5.857 7.684 -20.583 1.00 94.69 95 LEU A CA 1
ATOM 747 C C . LEU A 1 95 ? 4.827 6.608 -20.923 1.00 94.69 95 LEU A C 1
ATOM 749 O O . LEU A 1 95 ? 5.173 5.650 -21.597 1.00 94.69 95 LEU A O 1
ATOM 753 N N . VAL A 1 96 ? 3.586 6.713 -20.443 1.00 95.12 96 VAL A N 1
ATOM 754 C CA . VAL A 1 96 ? 2.569 5.661 -20.593 1.00 95.12 96 VAL A CA 1
ATOM 755 C C . VAL A 1 96 ? 1.607 6.026 -21.718 1.00 95.12 96 VAL A C 1
ATOM 757 O O . VAL A 1 96 ? 0.716 6.855 -21.540 1.00 95.12 96 VAL A O 1
ATOM 760 N N . ALA A 1 97 ? 1.754 5.361 -22.863 1.00 93.69 97 ALA A N 1
ATOM 761 C CA . ALA A 1 97 ? 0.880 5.535 -24.020 1.00 93.69 97 ALA A CA 1
ATOM 762 C C . ALA A 1 97 ? -0.479 4.843 -23.823 1.00 93.69 97 ALA A C 1
ATOM 764 O O . ALA A 1 97 ? -1.523 5.388 -24.177 1.00 93.69 97 ALA A O 1
ATOM 765 N N . ALA A 1 98 ? -0.480 3.637 -23.250 1.00 92.56 98 ALA A N 1
ATOM 766 C CA . ALA A 1 98 ? -1.698 2.897 -22.932 1.00 92.56 98 ALA A CA 1
ATOM 767 C C . ALA A 1 98 ? -1.464 1.898 -21.794 1.00 92.56 98 ALA A C 1
ATOM 769 O O . ALA A 1 98 ? -0.335 1.506 -21.510 1.00 92.56 98 ALA A O 1
ATOM 770 N N . MET A 1 99 ? -2.547 1.465 -21.152 1.00 91.88 99 MET A N 1
ATOM 771 C CA . MET A 1 99 ? -2.501 0.436 -20.118 1.00 91.88 99 MET A CA 1
ATOM 772 C C . MET A 1 99 ? -3.738 -0.457 -20.203 1.00 91.88 99 MET A C 1
ATOM 774 O O . MET A 1 99 ? -4.868 0.039 -20.232 1.00 91.88 99 MET A O 1
ATOM 778 N N . GLN A 1 100 ? -3.521 -1.769 -20.194 1.00 89.50 100 GLN A N 1
ATOM 779 C CA . GLN A 1 100 ? -4.557 -2.791 -20.181 1.00 89.50 100 GLN A CA 1
ATOM 780 C C . GLN A 1 100 ? -4.425 -3.637 -18.916 1.00 89.50 100 GLN A C 1
ATOM 782 O O . GLN A 1 100 ? -3.367 -4.167 -18.597 1.00 89.50 100 GLN A O 1
ATOM 787 N N . VAL A 1 101 ? -5.512 -3.739 -18.156 1.00 87.25 101 VAL A N 1
ATOM 788 C CA . VAL A 1 101 ? -5.538 -4.512 -16.912 1.00 87.25 101 VAL A CA 1
ATOM 789 C C . VAL A 1 101 ? -6.195 -5.856 -17.193 1.00 87.25 101 VAL A C 1
ATOM 791 O O . VAL A 1 101 ? -7.366 -5.897 -17.569 1.00 87.25 101 VAL A O 1
ATOM 794 N N . HIS A 1 102 ? -5.444 -6.933 -16.988 1.00 85.62 102 HIS A N 1
ATOM 795 C CA . HIS A 1 102 ? -5.898 -8.315 -17.093 1.00 85.62 102 HIS A CA 1
ATOM 796 C C . HIS A 1 102 ? -6.179 -8.907 -15.702 1.00 85.62 102 HIS A C 1
ATOM 798 O O . HIS A 1 102 ? -6.059 -8.241 -14.669 1.00 85.62 102 HIS A O 1
ATOM 804 N N . HIS A 1 103 ? -6.595 -10.175 -15.673 1.00 78.62 103 HIS A N 1
ATOM 805 C CA . HIS A 1 103 ? -6.934 -10.890 -14.441 1.00 78.62 103 HIS A CA 1
ATOM 806 C C . HIS A 1 103 ? -5.728 -11.204 -13.535 1.00 78.62 103 HIS A C 1
ATOM 808 O O . HIS A 1 103 ? -5.898 -11.346 -12.326 1.00 78.62 103 HIS A O 1
ATOM 814 N N . ASP A 1 104 ? -4.529 -11.273 -14.109 1.00 84.62 104 ASP A N 1
ATOM 815 C CA . ASP A 1 104 ? -3.266 -11.717 -13.507 1.00 84.62 104 ASP A CA 1
ATOM 816 C C . ASP A 1 104 ? -2.154 -10.658 -13.624 1.00 84.62 104 ASP A C 1
ATOM 818 O O . ASP A 1 104 ? -1.274 -10.569 -12.764 1.00 84.62 104 ASP A O 1
ATOM 822 N N . ARG A 1 105 ? -2.219 -9.808 -14.654 1.00 90.62 105 ARG A N 1
ATOM 823 C CA . ARG A 1 105 ? -1.200 -8.803 -14.971 1.00 90.62 105 ARG A CA 1
ATOM 824 C C . ARG A 1 105 ? -1.782 -7.474 -15.442 1.00 90.62 105 ARG A C 1
ATOM 826 O O . ARG A 1 105 ? -2.979 -7.331 -15.681 1.00 90.62 105 ARG A O 1
ATOM 833 N N . ILE A 1 106 ? -0.907 -6.491 -15.576 1.00 92.62 106 ILE A N 1
ATOM 834 C CA . ILE A 1 106 ? -1.162 -5.209 -16.218 1.00 92.62 106 ILE A CA 1
ATOM 835 C C . ILE A 1 106 ? -0.153 -5.086 -17.352 1.00 92.62 106 ILE A C 1
ATOM 837 O O . ILE A 1 106 ? 1.050 -5.109 -17.102 1.00 92.62 106 ILE A O 1
ATOM 841 N N . ASP A 1 107 ? -0.653 -4.932 -18.568 1.00 94.62 107 ASP A N 1
ATOM 842 C CA . ASP A 1 107 ? 0.157 -4.682 -19.750 1.00 94.62 107 ASP A CA 1
ATOM 843 C C . ASP A 1 107 ? 0.209 -3.166 -19.970 1.00 94.62 107 ASP A C 1
ATOM 845 O O . ASP A 1 107 ? -0.815 -2.488 -20.095 1.00 94.62 107 ASP A O 1
ATOM 849 N N . VAL A 1 108 ? 1.415 -2.612 -19.922 1.00 95.44 108 VAL A N 1
ATOM 850 C CA . VAL A 1 108 ? 1.704 -1.185 -20.038 1.00 95.44 108 VAL A CA 1
ATOM 851 C C . VAL A 1 108 ? 2.448 -0.967 -21.342 1.00 95.44 108 VAL A C 1
ATOM 853 O O . VAL A 1 108 ? 3.490 -1.567 -21.583 1.00 95.44 108 VAL A O 1
ATOM 856 N N . ARG A 1 109 ? 1.925 -0.070 -22.170 1.00 95.25 109 ARG A N 1
ATOM 857 C CA . ARG A 1 109 ? 2.579 0.365 -23.395 1.00 95.25 109 ARG A CA 1
ATOM 858 C C . ARG A 1 109 ? 3.318 1.668 -23.128 1.00 95.25 109 ARG A C 1
ATOM 860 O O . ARG A 1 109 ? 2.680 2.688 -22.854 1.00 95.25 109 ARG A O 1
ATOM 867 N N . LEU A 1 110 ? 4.644 1.626 -23.188 1.00 94.62 110 LEU A N 1
ATOM 868 C CA . LEU A 1 110 ? 5.521 2.760 -22.926 1.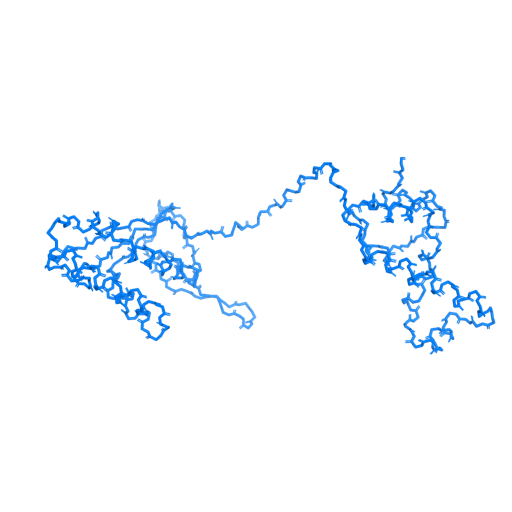00 94.62 110 LEU A CA 1
ATOM 869 C C . LEU A 1 110 ? 5.877 3.492 -24.218 1.00 94.62 110 LEU A C 1
ATOM 871 O O . LEU A 1 110 ? 6.167 2.866 -25.233 1.00 94.62 110 LEU A O 1
ATOM 875 N N . ASN A 1 111 ? 5.886 4.817 -24.160 1.00 93.12 111 ASN A N 1
ATOM 876 C CA . ASN A 1 111 ? 6.336 5.674 -25.242 1.00 93.12 111 ASN A CA 1
ATOM 877 C C . ASN A 1 111 ? 7.868 5.778 -25.221 1.00 93.12 111 ASN A C 1
ATOM 879 O O . ASN A 1 111 ? 8.437 6.503 -24.401 1.00 93.12 111 ASN A O 1
ATOM 883 N N . ALA A 1 112 ? 8.533 5.069 -26.130 1.00 90.50 112 ALA A N 1
ATOM 884 C CA . ALA A 1 112 ? 9.991 5.050 -26.218 1.00 90.50 112 ALA A CA 1
ATOM 885 C C . ALA A 1 112 ? 10.591 6.417 -26.601 1.00 90.50 112 ALA A C 1
ATOM 887 O O . ALA A 1 112 ? 11.710 6.742 -26.198 1.00 90.50 112 ALA A O 1
ATOM 888 N N . GLU A 1 113 ? 9.835 7.262 -27.308 1.00 89.81 113 GLU A N 1
ATOM 889 C CA . GLU A 1 113 ? 10.281 8.603 -27.702 1.00 89.81 113 GLU A CA 1
ATOM 890 C C . GLU A 1 113 ? 10.502 9.504 -26.480 1.00 89.81 113 GLU A C 1
ATOM 892 O O . GLU A 1 113 ? 11.475 10.261 -26.421 1.00 89.81 113 GLU A O 1
ATOM 897 N N . ALA A 1 114 ? 9.666 9.350 -25.445 1.00 89.44 114 ALA A N 1
ATOM 898 C CA . ALA A 1 114 ? 9.828 10.053 -24.172 1.00 89.44 114 ALA A CA 1
ATOM 899 C C . ALA A 1 114 ? 11.152 9.697 -23.464 1.00 89.44 114 ALA A C 1
ATOM 901 O O . ALA A 1 114 ? 11.649 10.475 -22.651 1.00 89.44 114 ALA A O 1
ATOM 902 N N . LEU A 1 115 ? 11.751 8.555 -23.811 1.00 89.38 115 LEU A N 1
ATOM 903 C CA . LEU A 1 115 ? 13.048 8.093 -23.318 1.00 89.38 115 LEU A CA 1
ATOM 904 C C . LEU A 1 115 ? 14.180 8.286 -24.337 1.00 89.38 115 LEU A C 1
ATOM 906 O O . LEU A 1 115 ? 15.322 7.919 -24.080 1.00 89.38 115 LEU A O 1
ATOM 910 N N . GLY A 1 116 ? 13.899 8.957 -25.456 1.00 83.88 116 GLY A N 1
ATOM 911 C CA . GLY A 1 116 ? 14.888 9.338 -26.458 1.00 83.88 116 GLY A CA 1
ATOM 912 C C . GLY A 1 116 ? 15.173 8.315 -27.538 1.00 83.88 116 GLY A C 1
ATOM 913 O O . GLY A 1 116 ? 16.056 8.570 -28.356 1.00 83.88 116 GLY A O 1
ATOM 914 N N . CYS A 1 117 ? 14.425 7.219 -27.578 1.00 82.44 117 CYS A N 1
ATOM 915 C CA . CYS A 1 117 ? 14.508 6.264 -28.667 1.00 82.44 117 CYS A CA 1
ATOM 916 C C . CYS A 1 117 ? 13.778 6.842 -29.882 1.00 82.44 117 CYS A C 1
ATOM 918 O O . CYS A 1 117 ? 12.591 7.151 -29.831 1.00 82.44 117 CYS A O 1
ATOM 920 N N . ARG A 1 118 ? 14.532 7.059 -30.963 1.00 68.81 118 ARG A N 1
ATOM 921 C CA . ARG A 1 118 ? 14.056 7.747 -32.175 1.00 68.81 118 ARG A CA 1
ATOM 922 C C . ARG A 1 118 ? 13.186 6.862 -33.063 1.00 68.81 118 ARG A C 1
ATOM 924 O O . ARG A 1 118 ? 12.418 7.380 -33.867 1.00 68.81 118 ARG A O 1
ATOM 931 N N . ASN A 1 119 ? 13.285 5.546 -32.902 1.00 67.44 119 ASN A N 1
ATOM 932 C CA . ASN A 1 119 ? 12.344 4.617 -33.501 1.00 67.44 119 ASN A CA 1
ATOM 933 C C . ASN A 1 119 ? 11.034 4.737 -32.714 1.00 67.44 119 ASN A C 1
ATOM 935 O O . ASN A 1 119 ? 11.005 4.396 -31.535 1.00 67.44 119 ASN A O 1
ATOM 939 N N . SER A 1 120 ? 9.969 5.251 -33.342 1.00 63.16 120 SER A N 1
ATOM 940 C CA . SER A 1 120 ? 8.638 5.493 -32.746 1.00 63.16 120 SER A CA 1
ATOM 941 C C . SER A 1 120 ? 7.879 4.207 -32.382 1.00 63.16 120 SER A C 1
ATOM 943 O O . SER A 1 120 ? 6.672 4.086 -32.598 1.00 63.16 120 SER A O 1
ATOM 945 N N . GLN A 1 121 ? 8.582 3.207 -31.864 1.00 77.69 121 GLN A N 1
ATOM 946 C CA . GLN A 1 121 ? 8.011 1.965 -31.399 1.00 77.69 121 GLN A CA 1
ATOM 947 C C . GLN A 1 121 ? 7.672 2.113 -29.924 1.00 77.69 121 GLN A C 1
ATOM 949 O O . GLN A 1 121 ? 8.507 2.493 -29.110 1.00 77.69 121 GLN A O 1
ATOM 954 N N . ASN A 1 122 ? 6.430 1.810 -29.571 1.00 89.50 122 ASN A N 1
ATOM 955 C CA . ASN A 1 122 ? 6.089 1.683 -28.168 1.00 89.50 122 ASN A CA 1
ATOM 956 C C . ASN A 1 122 ? 6.649 0.373 -27.614 1.00 89.50 122 ASN A C 1
ATOM 958 O O . ASN A 1 122 ? 6.654 -0.644 -28.309 1.00 89.50 122 ASN A O 1
ATOM 962 N N . TRP A 1 123 ? 7.060 0.388 -26.353 1.00 91.69 123 TRP A N 1
ATOM 963 C CA . TRP A 1 123 ? 7.507 -0.813 -25.663 1.00 91.69 123 TRP A CA 1
ATOM 964 C C . TRP A 1 123 ? 6.366 -1.443 -24.891 1.00 91.69 123 TRP A C 1
ATOM 966 O O . TRP A 1 123 ? 5.721 -0.780 -24.078 1.00 91.69 123 TRP A O 1
ATOM 976 N N . ASP A 1 124 ? 6.135 -2.729 -25.119 1.00 92.62 124 ASP A N 1
ATOM 977 C CA . ASP A 1 124 ? 5.165 -3.486 -24.344 1.00 92.62 124 ASP A CA 1
ATOM 978 C C . ASP A 1 124 ? 5.854 -4.060 -23.097 1.00 92.62 124 ASP A C 1
ATOM 980 O O . ASP A 1 124 ? 6.854 -4.776 -23.171 1.00 92.62 124 ASP A O 1
ATOM 984 N N . TRP A 1 125 ? 5.323 -3.709 -21.929 1.00 94.38 125 TRP A N 1
ATOM 985 C CA . TRP A 1 125 ? 5.875 -4.063 -20.629 1.00 94.38 125 TRP A CA 1
ATOM 986 C C . TRP A 1 125 ? 4.785 -4.594 -19.703 1.00 94.38 125 TRP A C 1
ATOM 988 O O . TRP A 1 125 ? 3.824 -3.893 -19.386 1.00 94.38 125 TRP A O 1
ATOM 998 N N . SER A 1 126 ? 4.945 -5.825 -19.224 1.00 94.88 126 SER A N 1
ATOM 999 C CA . SER A 1 126 ? 3.974 -6.461 -18.333 1.00 94.88 126 SER A CA 1
ATOM 1000 C C . SER A 1 126 ? 4.425 -6.412 -16.877 1.00 94.88 126 SER A C 1
ATOM 1002 O O . SER A 1 126 ? 5.554 -6.772 -16.539 1.00 94.88 126 SER A O 1
ATOM 1004 N N . ILE A 1 127 ? 3.511 -6.035 -15.985 1.00 94.12 127 ILE A N 1
ATOM 1005 C CA . ILE A 1 127 ? 3.722 -6.051 -14.535 1.00 94.12 127 ILE A CA 1
ATOM 1006 C C . ILE A 1 127 ? 2.643 -6.869 -13.833 1.00 94.12 127 ILE A C 1
ATOM 1008 O O . ILE A 1 127 ? 1.495 -6.929 -14.263 1.00 94.12 127 ILE A O 1
ATOM 1012 N N . ALA A 1 128 ? 2.993 -7.473 -12.700 1.00 92.19 128 ALA A N 1
ATOM 1013 C CA . ALA A 1 128 ? 2.015 -8.141 -11.845 1.00 92.19 128 ALA A CA 1
ATOM 1014 C C . ALA A 1 128 ? 0.972 -7.147 -11.302 1.00 92.19 128 ALA A C 1
ATOM 1016 O O . ALA A 1 128 ? 1.261 -5.958 -11.129 1.00 92.19 128 ALA A O 1
ATOM 1017 N N . LEU A 1 129 ? -0.225 -7.638 -10.974 1.00 86.94 129 LEU A N 1
ATOM 1018 C CA . LEU A 1 129 ? -1.250 -6.837 -10.301 1.00 86.94 129 LEU A CA 1
AT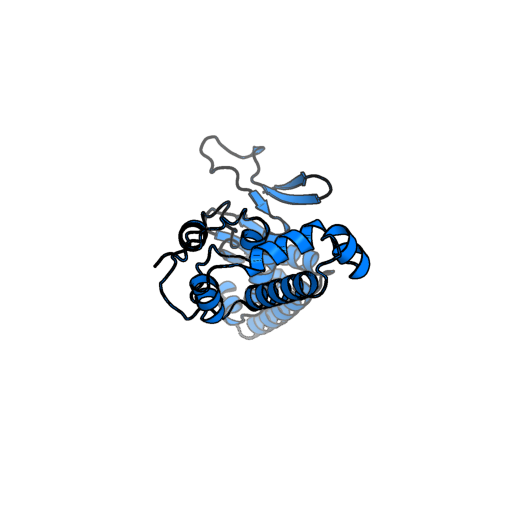OM 1019 C C . LEU A 1 129 ? -0.779 -6.325 -8.922 1.00 86.94 129 LEU A C 1
ATOM 1021 O O . LEU A 1 129 ? 0.004 -6.996 -8.243 1.00 86.94 129 LEU A O 1
ATOM 1025 N N . PRO A 1 130 ? -1.278 -5.160 -8.459 1.00 85.88 130 PRO A N 1
ATOM 1026 C CA . PRO A 1 130 ? -1.044 -4.718 -7.091 1.00 85.88 130 PRO A CA 1
ATOM 1027 C C . PRO A 1 130 ? -1.591 -5.750 -6.106 1.00 85.88 130 PRO A C 1
ATOM 1029 O O . PRO A 1 130 ? -2.672 -6.305 -6.323 1.00 85.88 130 PRO A O 1
ATOM 1032 N N . SER A 1 131 ? -0.881 -5.961 -4.995 1.00 75.75 131 SER A N 1
ATOM 1033 C CA . SER A 1 131 ? -1.337 -6.855 -3.933 1.00 75.75 131 SER A CA 1
ATOM 1034 C C . SER A 1 131 ? -2.710 -6.405 -3.432 1.00 75.75 131 SER A C 1
ATOM 1036 O O . SER A 1 131 ? -2.884 -5.352 -2.812 1.00 75.75 131 SER A O 1
ATOM 1038 N N . ARG A 1 132 ? -3.743 -7.187 -3.742 1.00 66.81 132 ARG A N 1
ATOM 1039 C CA . ARG A 1 132 ? -5.086 -6.937 -3.226 1.00 66.81 132 ARG A CA 1
ATOM 1040 C C . ARG A 1 132 ? -5.096 -7.468 -1.804 1.00 66.81 132 ARG A C 1
ATOM 1042 O O . ARG A 1 132 ? -4.809 -8.641 -1.604 1.00 66.81 132 ARG A O 1
ATOM 1049 N N . LYS A 1 133 ? -5.430 -6.629 -0.816 1.00 59.62 133 LYS A N 1
ATOM 1050 C CA . LYS A 1 133 ? -5.822 -7.179 0.485 1.00 59.62 133 LYS A CA 1
ATOM 1051 C C . LYS A 1 133 ? -7.033 -8.071 0.212 1.00 59.62 133 LYS A C 1
ATOM 1053 O O . LYS A 1 133 ? -8.029 -7.542 -0.291 1.00 59.62 133 LYS A O 1
ATOM 1058 N N . PRO A 1 134 ? -6.951 -9.379 0.471 1.00 55.47 134 PRO A N 1
ATOM 1059 C CA . PRO A 1 134 ? -8.071 -10.263 0.227 1.00 55.47 134 PRO A CA 1
ATOM 1060 C C . PRO A 1 134 ? -9.266 -9.760 1.036 1.00 55.47 134 PRO A C 1
ATOM 1062 O O . PRO A 1 134 ? -9.153 -9.356 2.200 1.00 55.47 134 PRO A O 1
ATOM 1065 N N . PHE A 1 135 ? -10.416 -9.676 0.373 1.00 46.56 135 PHE A N 1
ATOM 1066 C CA . PHE A 1 135 ? -11.639 -9.229 1.012 1.00 46.56 135 PHE A CA 1
ATOM 1067 C C . PHE A 1 135 ? -12.089 -10.334 1.969 1.00 46.56 135 PHE A C 1
ATOM 1069 O O . PHE A 1 135 ? -12.626 -11.341 1.528 1.00 46.56 135 PHE A O 1
ATOM 1076 N N . ARG A 1 136 ? -11.862 -10.122 3.272 1.00 46.31 136 ARG A N 1
ATOM 1077 C CA . ARG A 1 136 ? -12.222 -11.043 4.365 1.00 46.31 136 ARG A CA 1
ATOM 1078 C C . ARG A 1 136 ? -11.476 -12.384 4.318 1.00 46.31 136 ARG A C 1
ATOM 1080 O O . ARG A 1 136 ? -12.081 -13.426 4.102 1.00 46.31 136 ARG A O 1
ATOM 1087 N N . GLU A 1 137 ? -10.184 -12.389 4.626 1.00 51.09 137 GLU A N 1
ATOM 1088 C CA . GLU A 1 137 ? -9.574 -13.634 5.105 1.00 51.09 137 GLU A CA 1
ATOM 1089 C C . GLU A 1 137 ? -10.113 -13.969 6.499 1.00 51.09 137 GLU A C 1
ATOM 1091 O O . GLU A 1 137 ? -10.030 -13.160 7.431 1.00 51.09 137 GLU A O 1
ATOM 1096 N N . ALA A 1 138 ? -10.655 -15.177 6.647 1.00 51.56 138 ALA A N 1
ATOM 1097 C CA . ALA A 1 138 ? -10.743 -15.815 7.946 1.00 51.56 138 ALA A CA 1
ATOM 1098 C C . ALA A 1 138 ? -9.307 -15.963 8.468 1.00 51.56 138 ALA A C 1
ATOM 1100 O O . ALA A 1 138 ? -8.502 -16.692 7.896 1.00 51.56 138 ALA A O 1
ATOM 1101 N N . LYS A 1 139 ? -8.961 -15.226 9.528 1.00 49.66 139 LYS A N 1
ATOM 1102 C CA . LYS A 1 139 ? -7.672 -15.384 10.205 1.00 49.66 139 LYS A CA 1
ATOM 1103 C C . LYS A 1 139 ? -7.631 -16.774 10.840 1.00 49.66 139 LYS A C 1
ATOM 1105 O O . LYS A 1 139 ? -8.154 -16.953 11.938 1.00 49.66 139 LYS A O 1
ATOM 1110 N N . LEU A 1 140 ? -7.016 -17.742 10.169 1.00 50.75 140 LEU A N 1
ATOM 1111 C CA . LEU A 1 140 ? -6.674 -19.017 10.782 1.00 50.75 140 LEU A CA 1
ATOM 1112 C C . LEU A 1 140 ? -5.455 -18.785 11.687 1.00 50.75 140 LEU A C 1
ATOM 1114 O O . LEU A 1 140 ? -4.327 -18.674 11.212 1.00 50.75 140 LEU A O 1
ATOM 1118 N N . ARG A 1 141 ? -5.687 -18.641 12.996 1.00 48.72 141 ARG A N 1
ATOM 1119 C CA . ARG A 1 141 ? -4.617 -18.747 13.994 1.00 48.72 141 ARG A CA 1
ATOM 1120 C C . ARG A 1 141 ? -4.348 -20.228 14.217 1.00 48.72 141 ARG A C 1
ATOM 1122 O O . ARG A 1 141 ? -5.177 -20.913 14.804 1.00 48.72 141 ARG A O 1
ATOM 1129 N N . ILE A 1 142 ? -3.202 -20.696 13.743 1.00 52.16 142 ILE A N 1
ATOM 1130 C CA . ILE A 1 142 ? -2.617 -21.948 14.209 1.00 52.16 142 ILE A CA 1
ATOM 1131 C C . ILE A 1 142 ? -1.869 -21.575 15.489 1.00 52.16 142 ILE A C 1
ATOM 1133 O O . ILE A 1 142 ? -0.825 -20.926 15.435 1.00 52.16 142 ILE A O 1
ATOM 1137 N N . ASP A 1 143 ? -2.465 -21.884 16.639 1.00 44.22 143 ASP A N 1
ATOM 1138 C CA . ASP A 1 143 ? -1.780 -21.777 17.924 1.00 44.22 143 ASP A CA 1
ATOM 1139 C C . ASP A 1 143 ? -0.770 -22.931 17.978 1.00 44.22 143 ASP A C 1
ATOM 1141 O O . ASP A 1 143 ? -1.128 -24.072 18.251 1.00 44.22 143 ASP A O 1
ATOM 1145 N N . GLN A 1 144 ? 0.479 -22.649 17.604 1.00 41.88 144 GLN A N 1
ATOM 1146 C CA . GLN A 1 144 ? 1.587 -23.579 17.783 1.00 41.88 144 GLN A CA 1
ATOM 1147 C C . GLN A 1 144 ? 2.027 -23.505 19.249 1.00 41.88 144 GLN A C 1
ATOM 1149 O O . GLN A 1 144 ? 2.277 -22.412 19.768 1.00 41.88 144 GLN A O 1
ATOM 1154 N N . ASP A 1 145 ? 2.058 -24.657 19.914 1.00 46.84 145 ASP A N 1
ATOM 1155 C CA . ASP A 1 145 ? 2.418 -24.773 21.322 1.00 46.84 145 ASP A CA 1
ATOM 1156 C C . ASP A 1 145 ? 3.803 -24.184 21.633 1.00 46.84 145 ASP A C 1
ATOM 1158 O O . ASP A 1 145 ? 4.781 -24.393 20.917 1.00 46.84 145 ASP A O 1
ATOM 1162 N N . ALA A 1 146 ? 3.838 -23.476 22.764 1.00 50.62 146 ALA A N 1
ATOM 1163 C CA . ALA A 1 146 ? 4.997 -23.204 23.610 1.00 50.62 146 ALA A CA 1
ATOM 1164 C C . ALA A 1 146 ? 6.231 -22.544 22.960 1.00 50.62 146 ALA A C 1
ATOM 1166 O O . ALA A 1 146 ? 7.333 -23.086 22.969 1.00 50.62 146 ALA A O 1
ATOM 1167 N N . THR A 1 147 ? 6.104 -21.275 22.566 1.00 47.59 147 THR A N 1
ATOM 1168 C CA . THR A 1 147 ? 7.165 -20.323 22.947 1.00 47.59 147 THR A CA 1
ATOM 1169 C C . THR A 1 147 ? 6.789 -19.723 24.303 1.00 47.59 147 THR A C 1
ATOM 1171 O O . THR A 1 147 ? 5.597 -19.482 24.525 1.00 47.59 147 THR A O 1
ATOM 1174 N N . PRO A 1 148 ? 7.735 -19.516 25.244 1.00 50.22 148 PRO A N 1
ATOM 1175 C CA . PRO A 1 148 ? 7.425 -18.867 26.510 1.00 50.22 148 PRO A CA 1
ATOM 1176 C C . PRO A 1 148 ? 6.868 -17.484 26.190 1.00 50.22 148 PRO A C 1
ATOM 1178 O O . PRO A 1 148 ? 7.561 -16.599 25.684 1.00 50.22 148 PRO A O 1
ATOM 1181 N N . LYS A 1 149 ? 5.561 -17.346 26.403 1.00 58.56 149 LYS A N 1
ATOM 1182 C CA . LYS A 1 149 ? 4.826 -16.104 26.218 1.00 58.56 149 LYS A CA 1
ATOM 1183 C C . LYS A 1 149 ? 5.528 -15.055 27.062 1.00 58.56 149 LYS A C 1
ATOM 1185 O O . LYS A 1 149 ? 5.690 -15.254 28.265 1.00 58.56 149 LYS A O 1
ATOM 1190 N N . SER A 1 150 ? 5.948 -13.950 26.445 1.00 62.91 150 SER A N 1
ATOM 1191 C CA . SER A 1 150 ? 6.465 -12.825 27.219 1.00 62.91 150 SER A CA 1
ATOM 1192 C C . SER A 1 150 ? 5.424 -12.463 28.274 1.00 62.91 150 SER A C 1
ATOM 1194 O O . SER A 1 150 ? 4.256 -12.258 27.931 1.00 62.91 150 SER A O 1
ATOM 1196 N N . ILE A 1 151 ? 5.856 -12.413 29.528 1.00 73.62 151 ILE A N 1
ATOM 1197 C CA . ILE A 1 151 ? 5.050 -12.022 30.678 1.00 73.62 151 ILE A CA 1
ATOM 1198 C C . ILE A 1 151 ? 4.239 -10.764 30.326 1.00 73.62 151 ILE A C 1
ATOM 1200 O O . ILE A 1 151 ? 4.803 -9.741 29.930 1.00 73.62 151 ILE A O 1
ATOM 1204 N N . ASP A 1 152 ? 2.909 -10.835 30.436 1.00 81.12 152 ASP A N 1
ATOM 1205 C CA . ASP A 1 152 ? 2.044 -9.692 30.138 1.00 81.12 152 ASP A CA 1
ATOM 1206 C C . ASP A 1 152 ? 2.154 -8.665 31.274 1.00 81.12 152 ASP A C 1
ATOM 1208 O O . ASP A 1 152 ? 1.491 -8.764 32.312 1.00 81.12 152 ASP A O 1
ATOM 1212 N N . ALA A 1 153 ? 2.999 -7.652 31.065 1.00 85.12 153 ALA A N 1
ATOM 1213 C CA . ALA A 1 153 ? 3.214 -6.563 32.014 1.00 85.12 153 ALA A CA 1
ATOM 1214 C C . ALA A 1 153 ? 1.906 -5.849 32.409 1.00 85.12 153 ALA A C 1
ATOM 1216 O O . ALA A 1 153 ? 1.780 -5.351 33.528 1.00 85.12 153 ALA A O 1
ATOM 1217 N N . GLY A 1 154 ? 0.903 -5.827 31.523 1.00 88.75 154 GLY A N 1
ATOM 1218 C CA . GLY A 1 154 ? -0.399 -5.226 31.794 1.00 88.75 154 GLY A CA 1
ATOM 1219 C C . GLY A 1 154 ? -1.260 -6.044 32.758 1.00 88.75 154 GLY A C 1
ATOM 1220 O O . GLY A 1 154 ? -2.046 -5.452 33.510 1.00 88.75 154 GLY A O 1
ATOM 1221 N N . LEU A 1 155 ? -1.115 -7.374 32.754 1.00 90.75 155 LEU A N 1
ATOM 1222 C CA . LEU A 1 155 ? -1.747 -8.271 33.727 1.00 90.75 155 LEU A CA 1
ATOM 1223 C C . LEU A 1 155 ? -1.040 -8.211 35.080 1.00 90.75 155 LEU A C 1
ATOM 1225 O O . LEU A 1 155 ? -1.719 -8.122 36.099 1.00 90.75 155 LEU A O 1
ATOM 1229 N N . ILE A 1 156 ? 0.294 -8.163 35.102 1.00 91.50 156 ILE A N 1
ATOM 1230 C CA . ILE A 1 156 ? 1.047 -7.981 36.353 1.00 91.50 156 ILE A CA 1
ATOM 1231 C C . ILE A 1 156 ? 0.679 -6.659 37.024 1.00 91.50 156 ILE A C 1
ATOM 1233 O O . ILE A 1 156 ? 0.349 -6.638 38.209 1.00 91.50 156 ILE A O 1
ATOM 1237 N N . ALA A 1 157 ? 0.658 -5.561 36.263 1.00 93.06 157 ALA A N 1
ATOM 1238 C CA . ALA A 1 157 ? 0.242 -4.266 36.789 1.00 93.06 157 ALA A CA 1
ATOM 1239 C C . ALA A 1 157 ? -1.193 -4.309 37.346 1.00 93.06 157 ALA A C 1
ATOM 1241 O O . ALA A 1 157 ? -1.467 -3.716 38.383 1.00 93.06 157 ALA A O 1
ATOM 1242 N N . LEU A 1 158 ? -2.104 -5.050 36.699 1.00 93.94 158 LEU A N 1
ATOM 1243 C CA . LEU A 1 158 ? -3.475 -5.220 37.188 1.00 93.94 158 LEU A CA 1
ATOM 1244 C C . LEU A 1 158 ? -3.531 -5.968 38.527 1.00 93.94 158 LEU A C 1
ATOM 1246 O O . LEU A 1 158 ? -4.325 -5.596 39.388 1.00 93.94 158 LEU A O 1
ATOM 1250 N N . LEU A 1 159 ? -2.717 -7.012 38.704 1.00 93.81 159 LEU A N 1
ATOM 1251 C CA . LEU A 1 159 ? -2.628 -7.734 39.975 1.00 93.81 159 LEU A CA 1
ATOM 1252 C C . LEU A 1 159 ? -2.089 -6.822 41.083 1.00 93.81 159 LEU A C 1
ATOM 1254 O O . LEU A 1 159 ? -2.651 -6.796 42.176 1.00 93.81 159 LEU A O 1
ATOM 1258 N N . GLY A 1 160 ? -1.072 -6.009 40.780 1.00 94.19 160 GLY A N 1
ATOM 1259 C CA . GLY A 1 160 ? -0.573 -4.980 41.696 1.00 94.19 160 GLY A CA 1
ATOM 1260 C C . GLY A 1 160 ? -1.655 -3.969 42.092 1.00 94.19 160 GLY A C 1
ATOM 1261 O O . GLY A 1 160 ? -1.872 -3.730 43.280 1.00 94.19 160 GLY A O 1
ATOM 1262 N N . ASP A 1 161 ? -2.398 -3.443 41.112 1.00 93.69 161 ASP A N 1
ATOM 1263 C CA . ASP A 1 161 ? -3.528 -2.531 41.341 1.00 93.69 161 ASP A CA 1
ATOM 1264 C C . ASP A 1 161 ? -4.609 -3.173 42.237 1.00 93.69 161 ASP A C 1
ATOM 1266 O O . ASP A 1 161 ? -5.209 -2.502 43.082 1.00 93.69 161 ASP A O 1
ATOM 1270 N N . ALA A 1 162 ? -4.880 -4.469 42.047 1.00 94.06 162 ALA A N 1
ATOM 1271 C CA . ALA A 1 162 ? -5.869 -5.228 42.809 1.00 94.06 162 ALA A CA 1
ATOM 1272 C C . ALA A 1 162 ? -5.445 -5.432 44.270 1.00 94.06 162 ALA A C 1
ATOM 1274 O O . ALA A 1 162 ? -6.242 -5.196 45.179 1.00 94.06 162 ALA A O 1
ATOM 1275 N N . LEU A 1 163 ? -4.187 -5.813 44.503 1.00 93.81 163 LEU A N 1
ATOM 1276 C CA . LEU A 1 163 ? -3.629 -5.963 45.849 1.00 93.81 163 LEU A CA 1
ATOM 1277 C C . LEU A 1 163 ? -3.618 -4.626 46.596 1.00 93.81 163 LEU A C 1
ATOM 1279 O O . LEU A 1 163 ? -4.121 -4.554 47.713 1.00 93.81 163 LEU A O 1
ATOM 1283 N N . GLN A 1 164 ? -3.184 -3.544 45.941 1.00 93.75 164 GLN A N 1
ATOM 1284 C CA . GLN A 1 164 ? -3.238 -2.204 46.529 1.00 93.75 164 GLN A CA 1
ATOM 1285 C C . GLN A 1 164 ? -4.675 -1.814 46.913 1.00 93.75 164 GLN A C 1
ATOM 1287 O O . GLN A 1 164 ? -4.917 -1.267 47.989 1.00 93.75 164 GLN A O 1
ATOM 1292 N N . ALA A 1 165 ? -5.650 -2.095 46.045 1.00 92.38 165 ALA A N 1
ATOM 1293 C CA . ALA A 1 165 ? -7.052 -1.805 46.327 1.00 92.38 165 ALA A CA 1
ATOM 1294 C C . ALA A 1 165 ? -7.583 -2.596 47.535 1.00 92.38 165 ALA A C 1
ATOM 1296 O O . ALA A 1 165 ? -8.366 -2.056 48.320 1.00 92.38 165 ALA A O 1
ATOM 1297 N N . ARG A 1 166 ? -7.144 -3.849 47.703 1.00 93.19 166 ARG A N 1
ATOM 1298 C CA . ARG A 1 166 ? -7.462 -4.677 48.872 1.00 93.19 166 ARG A CA 1
ATOM 1299 C C . ARG A 1 166 ? -6.889 -4.079 50.151 1.00 93.19 166 ARG A C 1
ATOM 1301 O O . ARG A 1 166 ? -7.621 -3.944 51.128 1.00 93.19 166 ARG A O 1
ATOM 1308 N N . ASP A 1 167 ? -5.627 -3.669 50.128 1.00 93.62 167 ASP A N 1
ATOM 1309 C CA . ASP A 1 167 ? -4.947 -3.121 51.303 1.00 93.62 167 ASP A CA 1
ATOM 1310 C C . ASP A 1 167 ? -5.610 -1.825 51.786 1.00 93.62 167 ASP A C 1
ATOM 1312 O O . ASP A 1 167 ? -5.840 -1.649 52.983 1.00 93.62 167 ASP A O 1
ATOM 1316 N N . ILE A 1 168 ? -6.020 -0.948 50.863 1.00 91.31 168 ILE A N 1
ATOM 1317 C CA . ILE A 1 168 ? -6.759 0.283 51.192 1.00 91.31 168 ILE A CA 1
ATOM 1318 C C . ILE A 1 168 ? -8.083 -0.034 51.909 1.00 91.31 168 ILE A C 1
ATOM 1320 O O . ILE A 1 168 ? -8.472 0.681 52.835 1.00 91.31 168 ILE A O 1
ATOM 1324 N N . ILE A 1 169 ? -8.782 -1.097 51.497 1.00 90.12 169 ILE A N 1
ATOM 1325 C CA . ILE A 1 169 ? -10.037 -1.513 52.136 1.00 90.12 169 ILE A CA 1
ATOM 1326 C C . ILE A 1 169 ? -9.783 -2.114 53.513 1.00 90.12 169 ILE A C 1
ATOM 1328 O O . ILE A 1 169 ? -10.453 -1.729 54.468 1.00 90.12 169 ILE A O 1
ATOM 1332 N N . ILE A 1 170 ? -8.808 -3.015 53.631 1.00 90.81 170 ILE A N 1
ATOM 1333 C CA . ILE A 1 170 ? -8.490 -3.684 54.900 1.00 90.81 170 ILE A CA 1
ATOM 1334 C C . ILE A 1 170 ? -8.019 -2.669 55.950 1.00 90.81 170 ILE A 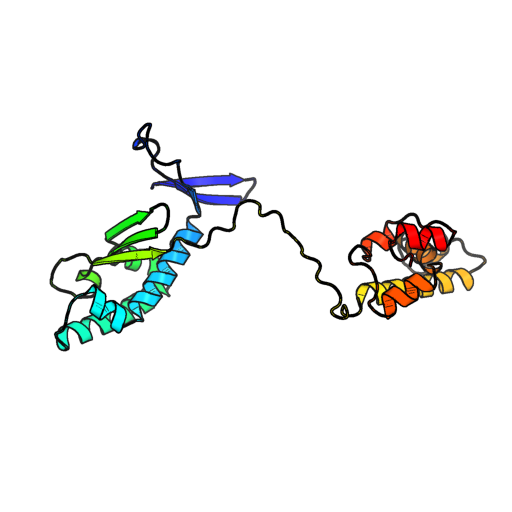C 1
ATOM 1336 O O . ILE A 1 170 ? -8.414 -2.750 57.110 1.00 90.81 170 ILE A O 1
ATOM 1340 N N . THR A 1 171 ? -7.224 -1.677 55.545 1.00 91.56 171 THR A N 1
ATOM 1341 C CA . THR A 1 171 ? -6.728 -0.609 56.434 1.00 91.56 171 THR A CA 1
ATOM 1342 C C . THR A 1 171 ? -7.782 0.444 56.785 1.00 91.56 171 THR A C 1
ATOM 1344 O O . THR A 1 171 ? -7.557 1.259 57.677 1.00 91.56 171 THR A O 1
ATOM 1347 N N . SER A 1 172 ? -8.946 0.438 56.124 1.00 89.25 172 SER A N 1
ATOM 1348 C CA . SER A 1 172 ? -10.036 1.398 56.348 1.00 89.25 172 SER A CA 1
ATOM 1349 C C . SER A 1 172 ? -11.356 0.701 56.736 1.00 89.25 172 SER A C 1
ATOM 1351 O O . SER A 1 172 ? -12.363 0.895 56.053 1.00 89.25 172 SER A O 1
ATOM 1353 N N . PRO A 1 173 ? -11.404 -0.077 57.838 1.00 85.94 173 PRO A N 1
ATOM 1354 C CA . PRO A 1 173 ? -12.539 -0.951 58.164 1.00 85.94 173 PRO A CA 1
ATOM 1355 C C . PRO A 1 173 ? -13.844 -0.201 58.476 1.00 85.94 173 PRO A C 1
ATOM 1357 O O . PRO A 1 173 ? -14.929 -0.763 58.360 1.00 85.94 173 PRO A O 1
ATOM 1360 N N . THR A 1 174 ? -13.759 1.071 58.869 1.00 89.81 174 THR A N 1
ATOM 1361 C CA . THR A 1 174 ? -14.916 1.911 59.220 1.00 89.81 174 THR A CA 1
ATOM 1362 C C . THR A 1 174 ? -15.514 2.657 58.026 1.00 89.81 174 THR A C 1
ATOM 1364 O O . THR A 1 174 ? -16.554 3.301 58.166 1.00 89.81 174 THR A O 1
ATOM 1367 N N . LEU A 1 175 ? -14.876 2.596 56.851 1.00 89.12 175 LEU A N 1
ATOM 1368 C CA . LEU A 1 175 ? -15.305 3.319 55.658 1.00 89.12 175 LEU A CA 1
ATOM 1369 C C . LEU A 1 175 ? -15.913 2.370 54.627 1.00 89.12 175 LEU A C 1
ATOM 1371 O O . LEU A 1 175 ? -15.356 1.333 54.280 1.00 89.12 175 LEU A O 1
ATOM 1375 N N . SER A 1 176 ? -17.044 2.774 54.055 1.00 89.62 176 SER A N 1
ATOM 1376 C CA . SER A 1 176 ? -17.614 2.094 52.892 1.00 89.62 176 SER A CA 1
ATOM 1377 C C . SER A 1 176 ? -16.723 2.264 51.656 1.00 89.62 176 SER A C 1
ATOM 1379 O O . SER A 1 176 ? -16.039 3.278 51.494 1.00 89.62 176 SER A O 1
ATOM 1381 N N . ILE A 1 177 ? -16.824 1.334 50.700 1.00 87.62 177 ILE A N 1
ATOM 1382 C CA . ILE A 1 177 ? -16.126 1.415 49.400 1.00 87.62 177 ILE A CA 1
ATOM 1383 C C . ILE A 1 177 ? -16.390 2.761 48.698 1.00 87.62 177 ILE A C 1
ATOM 1385 O O . ILE A 1 177 ? -15.508 3.296 48.031 1.00 87.62 177 ILE A O 1
ATOM 1389 N N . ASN A 1 178 ? -17.581 3.346 48.870 1.00 90.19 178 ASN A N 1
ATOM 1390 C CA . ASN A 1 178 ? -17.928 4.656 48.308 1.00 90.19 178 ASN A CA 1
ATOM 1391 C C . ASN A 1 178 ? -17.100 5.786 48.925 1.00 90.19 178 ASN A C 1
ATOM 1393 O O . ASN A 1 178 ? -16.612 6.658 48.206 1.00 90.19 178 ASN A O 1
ATOM 1397 N N . GLN A 1 179 ? -16.956 5.775 50.250 1.00 90.88 179 GLN A N 1
ATOM 1398 C CA . GLN A 1 179 ? -16.179 6.769 50.988 1.00 90.88 179 GLN A CA 1
ATOM 1399 C C . GLN A 1 179 ? -14.688 6.626 50.684 1.00 90.88 179 GLN A C 1
ATOM 1401 O O . GLN A 1 179 ? -14.030 7.631 50.431 1.00 90.88 179 GLN A O 1
ATOM 1406 N N . ILE A 1 180 ? -14.188 5.390 50.613 1.00 90.31 180 ILE A N 1
ATOM 1407 C CA . ILE A 1 180 ? -12.809 5.095 50.214 1.00 90.31 180 ILE A CA 1
ATOM 1408 C C . ILE A 1 180 ? -12.554 5.591 48.787 1.00 90.31 180 ILE A C 1
ATOM 1410 O O . ILE A 1 180 ? -11.619 6.348 48.558 1.00 90.31 180 ILE A O 1
ATOM 1414 N N . ALA A 1 181 ? -13.423 5.255 47.829 1.00 91.00 181 ALA A N 1
ATOM 1415 C CA . ALA A 1 181 ? -13.290 5.715 46.448 1.00 91.00 181 ALA A CA 1
ATOM 1416 C C . ALA A 1 181 ? -13.241 7.249 46.347 1.00 91.00 181 ALA A C 1
ATOM 1418 O O . ALA A 1 181 ? -12.412 7.788 45.616 1.00 91.00 181 ALA A O 1
ATOM 1419 N N . LYS A 1 182 ? -14.084 7.955 47.115 1.00 90.88 182 LYS A N 1
ATOM 1420 C CA . LYS A 1 182 ? -14.084 9.423 47.174 1.00 90.88 182 LYS A CA 1
ATOM 1421 C C . LYS A 1 182 ? -12.794 9.977 47.790 1.00 90.88 182 LYS A C 1
ATOM 1423 O O . LYS A 1 182 ? -12.257 10.940 47.253 1.00 90.88 182 LYS A O 1
ATOM 1428 N N . ARG A 1 183 ? -12.301 9.374 48.879 1.00 90.94 183 ARG A N 1
ATOM 1429 C CA . ARG A 1 183 ? -11.058 9.775 49.563 1.00 90.94 183 ARG A CA 1
ATOM 1430 C C . ARG A 1 183 ? -9.835 9.617 48.658 1.00 90.94 183 ARG A C 1
ATOM 1432 O O . ARG A 1 183 ? -9.012 10.517 48.597 1.00 90.94 183 ARG A O 1
ATOM 1439 N N . GLU A 1 184 ? -9.759 8.509 47.927 1.00 87.31 184 GLU A N 1
ATOM 1440 C CA . GLU A 1 184 ? -8.636 8.184 47.036 1.00 87.31 184 GLU A CA 1
ATOM 1441 C C . GLU A 1 184 ? -8.762 8.818 45.635 1.00 87.31 184 GLU A C 1
ATOM 1443 O O . GLU A 1 184 ? -7.922 8.575 44.769 1.00 87.31 184 GLU A O 1
ATOM 1448 N N . GLY A 1 185 ? -9.839 9.565 45.353 1.00 87.56 185 GLY A N 1
ATOM 1449 C CA . GLY A 1 185 ? -10.095 10.134 44.023 1.00 87.56 185 GLY A CA 1
ATOM 1450 C C . GLY A 1 185 ? -10.313 9.083 42.923 1.00 87.56 185 GLY A C 1
ATOM 1451 O O . GLY A 1 185 ? -10.093 9.357 41.743 1.00 87.56 185 GLY A O 1
ATOM 1452 N N . ARG A 1 186 ? -10.731 7.863 43.282 1.00 89.31 186 ARG A N 1
ATOM 1453 C CA . ARG A 1 186 ? -10.891 6.730 42.356 1.00 89.31 186 ARG A CA 1
ATOM 1454 C C . ARG A 1 186 ? -12.354 6.508 41.976 1.00 89.31 186 ARG A C 1
ATOM 1456 O O . ARG A 1 186 ? -13.280 6.734 42.750 1.00 89.31 186 ARG A O 1
ATOM 1463 N N . CYS A 1 187 ? -12.586 5.972 40.777 1.00 92.12 187 CYS A N 1
ATOM 1464 C CA . CYS A 1 187 ? -13.926 5.545 40.377 1.00 92.12 187 CYS A CA 1
ATOM 1465 C C . CYS A 1 187 ? -14.389 4.348 41.225 1.00 92.12 187 CYS A C 1
ATOM 1467 O O . CYS A 1 187 ? -13.770 3.283 41.191 1.00 92.12 187 CYS A O 1
ATOM 1469 N N . ARG A 1 188 ? -15.536 4.481 41.906 1.00 92.00 188 ARG A N 1
ATOM 1470 C CA . ARG A 1 188 ? -16.153 3.416 42.722 1.00 92.00 188 ARG A CA 1
ATOM 1471 C C . ARG A 1 188 ? -16.266 2.078 41.987 1.00 92.00 188 ARG A C 1
ATOM 1473 O O . ARG A 1 188 ? -15.931 1.035 42.545 1.00 92.00 188 ARG A O 1
ATOM 1480 N N . LYS A 1 189 ? -16.766 2.100 40.744 1.00 90.94 189 LYS A N 1
ATOM 1481 C CA . LYS A 1 189 ? -16.965 0.880 39.941 1.00 90.94 189 LYS A CA 1
ATOM 1482 C C . LYS A 1 189 ? -15.633 0.174 39.685 1.00 90.94 189 LYS A C 1
ATOM 1484 O O . LYS A 1 189 ? -15.555 -1.038 39.843 1.00 90.94 189 LYS A O 1
ATOM 1489 N N . GLN A 1 190 ? -14.593 0.935 39.345 1.00 90.69 190 GLN A N 1
ATOM 1490 C CA . GLN A 1 190 ? -13.262 0.387 39.093 1.00 90.69 190 GLN A CA 1
ATOM 1491 C C . GLN A 1 190 ? -12.628 -0.164 40.372 1.00 90.69 190 GLN A C 1
ATOM 1493 O O . GLN A 1 190 ? -12.087 -1.264 40.348 1.00 90.69 190 GLN A O 1
ATOM 1498 N N . LEU A 1 191 ? -12.752 0.556 41.492 1.00 91.81 191 LEU A N 1
ATOM 1499 C CA . LEU A 1 191 ? -12.255 0.093 42.786 1.00 91.81 191 LEU A CA 1
ATOM 1500 C C . LEU A 1 191 ? -12.909 -1.236 43.184 1.00 91.81 191 LEU A C 1
ATOM 1502 O O . LEU A 1 191 ? -12.217 -2.176 43.544 1.00 91.81 191 LEU A O 1
ATOM 1506 N N . THR A 1 192 ? -14.229 -1.353 43.018 1.00 91.06 192 THR A N 1
ATOM 1507 C CA . THR A 1 192 ? -14.963 -2.596 43.317 1.00 91.06 192 THR A CA 1
ATOM 1508 C C . THR A 1 192 ? -14.470 -3.771 42.463 1.00 91.06 192 THR A C 1
ATOM 1510 O O . THR A 1 192 ? -14.311 -4.877 42.974 1.00 91.06 192 THR A O 1
ATOM 1513 N N . LYS A 1 193 ? -14.191 -3.541 41.171 1.00 92.44 193 LYS A N 1
ATOM 1514 C CA . LYS A 1 193 ? -13.638 -4.565 40.268 1.00 92.44 193 LYS A CA 1
ATOM 1515 C C . LYS A 1 193 ? -12.238 -5.019 40.694 1.00 92.44 193 LYS A C 1
ATOM 1517 O O . LYS A 1 193 ? -11.986 -6.216 40.755 1.00 92.44 193 LYS A O 1
ATOM 1522 N N . LEU A 1 194 ? -11.349 -4.078 41.016 1.00 93.12 194 LEU A N 1
ATOM 1523 C CA . LEU A 1 194 ? -9.987 -4.376 41.481 1.00 93.12 194 LEU A CA 1
ATOM 1524 C C . LEU A 1 194 ?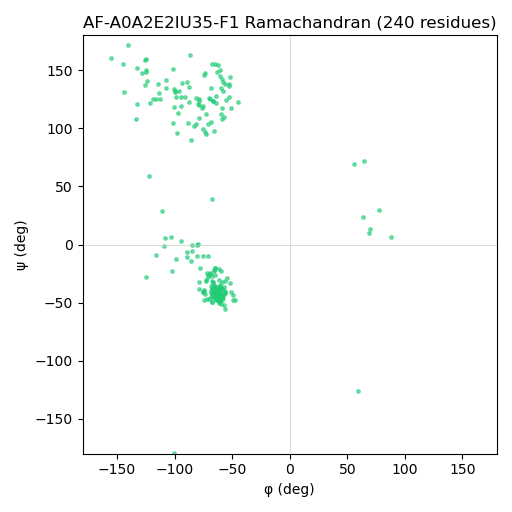 -9.988 -5.169 42.788 1.00 93.12 194 LEU A C 1
ATOM 1526 O O . LEU A 1 194 ? -9.234 -6.119 42.945 1.00 93.12 194 LEU A O 1
ATOM 1530 N N . VAL A 1 195 ? -10.885 -4.814 43.699 1.00 91.56 195 VAL A N 1
ATOM 1531 C CA . VAL A 1 195 ? -11.036 -5.490 44.987 1.00 91.56 195 VAL A CA 1
ATOM 1532 C C . VAL A 1 195 ? -11.474 -6.933 44.780 1.00 91.56 195 VAL A C 1
ATOM 1534 O O . VAL A 1 195 ? -10.820 -7.830 45.289 1.00 91.56 195 VAL A O 1
ATOM 1537 N N . ARG A 1 196 ? -12.486 -7.190 43.943 1.00 89.88 196 ARG A N 1
ATOM 1538 C CA . ARG A 1 196 ? -12.875 -8.565 43.577 1.00 89.88 196 ARG A CA 1
ATOM 1539 C C . ARG A 1 196 ? -11.709 -9.365 42.987 1.00 89.88 196 ARG A C 1
ATOM 1541 O O . ARG A 1 196 ? -11.513 -10.515 43.358 1.00 89.88 196 ARG A O 1
ATOM 1548 N N . LEU A 1 197 ? -10.912 -8.738 42.121 1.00 92.44 197 LEU A N 1
ATOM 1549 C CA . LEU A 1 197 ? -9.730 -9.359 41.518 1.00 92.44 197 LEU A CA 1
ATOM 1550 C C . LEU A 1 197 ? -8.618 -9.693 42.519 1.00 92.44 197 LEU A C 1
ATOM 1552 O O . LEU A 1 197 ? -7.784 -10.541 42.229 1.00 92.44 197 LEU A O 1
ATOM 1556 N N . SER A 1 198 ? -8.598 -9.066 43.694 1.00 92.50 198 SER A N 1
ATOM 1557 C CA . SER A 1 198 ? -7.576 -9.320 44.715 1.00 92.50 198 SER A CA 1
ATOM 1558 C C . SER A 1 198 ? -7.698 -10.685 45.412 1.00 92.50 198 SER A C 1
ATOM 1560 O O . SER A 1 198 ? -6.787 -11.073 46.146 1.00 92.50 198 SER A O 1
ATOM 1562 N N . TRP A 1 199 ? -8.804 -11.406 45.183 1.00 91.38 199 TRP A N 1
ATOM 1563 C CA . TRP A 1 199 ? -9.060 -12.770 45.675 1.00 91.38 199 TRP A CA 1
ATOM 1564 C C . TRP A 1 199 ? -9.058 -13.816 44.554 1.00 91.38 199 TRP A C 1
ATOM 1566 O O . TRP A 1 199 ? -9.742 -14.839 44.639 1.00 91.38 199 TRP A O 1
ATOM 1576 N N . LEU A 1 200 ? -8.301 -13.548 43.491 1.00 92.88 200 LEU A N 1
ATOM 1577 C CA . LEU A 1 200 ? -8.057 -14.507 42.423 1.00 92.88 200 LEU A CA 1
ATOM 1578 C C . LEU A 1 200 ? -7.354 -15.762 42.970 1.00 92.88 200 LEU A C 1
ATOM 1580 O O . LEU A 1 200 ? -6.522 -15.650 43.873 1.00 92.88 200 LEU A O 1
ATOM 1584 N N . SER A 1 201 ? -7.665 -16.935 42.410 1.00 93.12 201 SER A N 1
ATOM 1585 C CA . SER A 1 201 ? -6.981 -18.185 42.770 1.00 93.12 201 SER A CA 1
ATOM 1586 C C . SER A 1 201 ? -5.451 -18.041 42.662 1.00 93.12 201 SER A C 1
ATOM 1588 O O . SER A 1 201 ? -4.966 -17.513 41.649 1.00 93.12 201 SER A O 1
ATOM 1590 N N . PRO A 1 202 ? -4.683 -18.547 43.649 1.00 91.12 202 PRO A N 1
ATOM 1591 C CA . PRO A 1 202 ? -3.222 -18.577 43.598 1.00 91.12 202 PRO A CA 1
ATOM 1592 C C . PRO A 1 202 ? -2.676 -19.192 42.304 1.00 91.12 202 PRO A C 1
ATOM 1594 O O . PRO A 1 202 ? -1.784 -18.613 41.691 1.00 91.12 202 PRO A O 1
ATOM 1597 N N . ASN A 1 203 ? -3.287 -20.276 41.814 1.00 90.31 203 ASN A N 1
ATOM 1598 C CA . ASN A 1 203 ? -2.870 -20.949 40.578 1.00 90.31 203 ASN A CA 1
ATOM 1599 C C . ASN A 1 203 ? -2.951 -20.022 39.355 1.00 90.31 203 ASN A C 1
ATOM 1601 O O . ASN A 1 203 ? -2.123 -20.082 38.447 1.00 90.31 203 ASN A O 1
ATOM 1605 N N . ILE A 1 204 ? -3.951 -19.137 39.319 1.00 90.31 204 ILE A N 1
ATOM 1606 C CA . ILE A 1 204 ? -4.133 -18.178 38.224 1.00 90.31 204 ILE A CA 1
ATOM 1607 C C . ILE A 1 204 ? -3.106 -17.052 38.331 1.00 90.31 204 ILE A C 1
ATOM 1609 O O . ILE A 1 204 ? -2.575 -16.612 37.312 1.00 90.31 204 ILE A O 1
ATOM 1613 N N . VAL A 1 205 ? -2.817 -16.593 39.551 1.00 91.56 205 VAL A N 1
ATOM 1614 C CA . VAL A 1 205 ? -1.764 -15.601 39.804 1.00 91.56 205 VAL A CA 1
ATOM 1615 C C . VAL A 1 205 ? -0.411 -16.148 39.350 1.00 91.56 205 VAL A C 1
ATOM 1617 O O . VAL A 1 205 ? 0.273 -15.482 38.574 1.00 91.56 205 VAL A O 1
ATOM 1620 N N . GLU A 1 206 ? -0.069 -17.378 39.736 1.00 90.38 206 GLU A N 1
ATOM 1621 C CA . GLU A 1 206 ? 1.147 -18.068 39.290 1.00 90.38 206 GLU A CA 1
ATOM 1622 C C . GLU A 1 206 ? 1.179 -18.236 37.770 1.00 90.38 206 GLU A C 1
ATOM 1624 O O . GLU A 1 206 ? 2.172 -17.897 37.132 1.00 90.38 206 GLU A O 1
ATOM 1629 N N . ALA A 1 207 ? 0.072 -18.659 37.151 1.00 88.69 207 ALA A N 1
ATOM 1630 C CA . ALA A 1 207 ? 0.001 -18.787 35.699 1.00 88.69 207 ALA A CA 1
ATOM 1631 C C . ALA A 1 207 ? 0.242 -17.449 34.972 1.00 88.69 207 ALA A C 1
ATOM 1633 O O . ALA A 1 207 ? 0.842 -17.433 33.897 1.00 88.69 207 ALA A O 1
ATOM 1634 N N . ILE A 1 208 ? -0.207 -16.322 35.532 1.00 89.38 208 ILE A N 1
ATOM 1635 C CA . ILE A 1 208 ? 0.052 -14.987 34.972 1.00 89.38 208 ILE A CA 1
ATOM 1636 C C . ILE A 1 208 ? 1.528 -14.608 35.120 1.00 89.38 208 ILE A C 1
ATOM 1638 O O . ILE A 1 208 ? 2.127 -14.140 34.150 1.00 89.38 208 ILE A O 1
ATOM 1642 N N . VAL A 1 209 ? 2.106 -14.806 36.307 1.00 88.50 209 VAL A N 1
ATOM 1643 C CA . VAL A 1 209 ? 3.501 -14.446 36.605 1.00 88.50 209 VAL A CA 1
ATOM 1644 C C . VAL A 1 209 ? 4.480 -15.290 35.784 1.00 88.50 209 VAL A C 1
ATOM 1646 O O . VAL A 1 209 ? 5.424 -14.743 35.218 1.00 88.50 209 VAL A O 1
ATOM 1649 N N . ASP A 1 210 ? 4.195 -16.581 35.617 1.00 85.38 210 ASP A N 1
ATOM 1650 C CA . ASP A 1 210 ? 5.023 -17.521 34.852 1.00 85.38 210 ASP A CA 1
ATOM 1651 C C . ASP A 1 210 ? 4.816 -17.426 33.330 1.00 85.38 210 ASP A C 1
ATOM 1653 O O . ASP A 1 210 ? 5.391 -18.200 32.565 1.00 85.38 210 ASP A O 1
ATOM 1657 N N . GLY A 1 211 ? 3.940 -16.530 32.859 1.00 83.81 211 GLY A N 1
ATOM 1658 C CA . GLY A 1 211 ? 3.601 -16.410 31.436 1.00 83.81 211 GLY A CA 1
ATOM 1659 C C . GLY A 1 211 ? 2.805 -17.600 30.871 1.00 83.81 211 GLY A C 1
ATOM 1660 O O . GLY A 1 211 ? 2.583 -17.678 29.661 1.00 83.81 211 GLY A O 1
ATOM 1661 N N . ARG A 1 212 ? 2.326 -18.505 31.734 1.00 84.44 212 ARG A N 1
ATOM 1662 C CA . ARG A 1 212 ? 1.491 -19.676 31.404 1.00 84.44 212 ARG A CA 1
ATOM 1663 C C . ARG A 1 212 ? 0.005 -19.334 31.225 1.00 84.44 212 ARG A C 1
ATOM 1665 O O . ARG A 1 212 ? -0.799 -20.207 30.912 1.00 84.44 212 ARG A O 1
ATOM 1672 N N . ALA A 1 213 ? -0.381 -18.069 31.391 1.00 83.06 213 ALA A N 1
ATOM 1673 C CA . ALA A 1 213 ? -1.761 -17.626 31.238 1.00 83.06 213 ALA A CA 1
ATOM 1674 C C . ALA A 1 213 ? -2.320 -17.902 29.818 1.00 83.06 213 ALA A C 1
ATOM 1676 O O . ALA A 1 213 ? -1.677 -17.592 28.796 1.00 83.06 213 ALA A O 1
ATOM 1677 N N . PRO A 1 214 ? -3.556 -18.431 29.709 1.00 82.56 214 PRO A N 1
ATOM 1678 C CA . PRO A 1 214 ? -4.169 -18.739 28.422 1.00 82.56 214 PRO A CA 1
ATOM 1679 C C . PRO A 1 214 ? -4.374 -17.458 27.603 1.00 82.56 214 PRO A C 1
ATOM 1681 O O . PRO A 1 214 ? -4.622 -16.383 28.139 1.00 82.56 214 PRO A O 1
ATOM 1684 N N . SER A 1 215 ? -4.304 -17.544 26.268 1.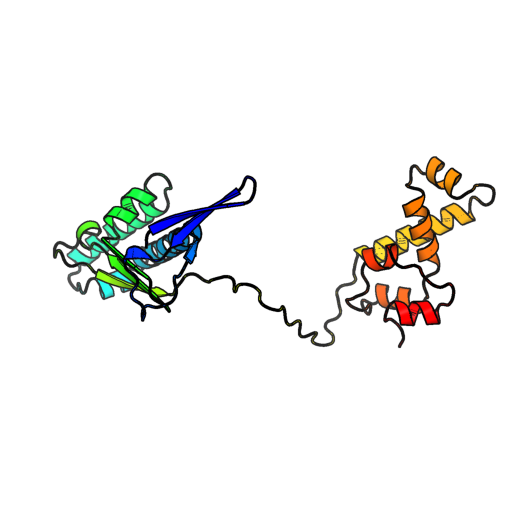00 79.50 215 SER A N 1
ATOM 1685 C CA . SER A 1 215 ? -4.421 -16.371 25.366 1.00 79.50 215 SER A CA 1
ATOM 1686 C C . SER A 1 215 ? -5.748 -15.619 25.504 1.00 79.50 215 SER A C 1
ATOM 1688 O O . SER A 1 215 ? -5.843 -14.439 25.173 1.00 79.50 215 SER A O 1
ATOM 1690 N N . ARG A 1 216 ? -6.778 -16.301 26.010 1.00 82.62 216 ARG A N 1
ATOM 1691 C CA . ARG A 1 216 ? -8.099 -15.732 26.273 1.00 82.62 216 ARG A CA 1
ATOM 1692 C C . ARG A 1 216 ? -8.160 -14.952 27.593 1.00 82.62 216 ARG A C 1
ATOM 1694 O O . ARG A 1 216 ? -9.183 -14.313 27.839 1.00 82.62 216 ARG A O 1
ATOM 1701 N N . LEU A 1 217 ? -7.145 -15.015 28.459 1.00 86.31 217 LEU A N 1
ATOM 1702 C CA . LEU A 1 217 ? -7.082 -14.269 29.718 1.00 86.31 217 LEU A CA 1
ATOM 1703 C C . LEU A 1 217 ? -6.451 -12.898 29.462 1.00 86.31 217 LEU A C 1
ATOM 1705 O O . LEU A 1 217 ? -5.253 -12.780 29.246 1.00 86.31 217 LEU A O 1
ATOM 1709 N N . THR A 1 218 ? -7.278 -11.855 29.444 1.00 88.69 218 THR A N 1
ATOM 1710 C CA . THR A 1 218 ? -6.849 -10.473 29.176 1.00 88.69 218 THR A CA 1
ATOM 1711 C C . THR A 1 218 ? -7.304 -9.549 30.301 1.00 88.69 218 THR A C 1
ATOM 1713 O O . THR A 1 218 ? -8.286 -9.846 30.987 1.00 88.69 218 THR A O 1
ATOM 1716 N N . ARG A 1 219 ? -6.657 -8.381 30.449 1.00 90.06 219 ARG A N 1
ATOM 1717 C CA . ARG A 1 219 ? -7.027 -7.352 31.445 1.00 90.06 219 ARG A CA 1
ATOM 1718 C C . ARG A 1 219 ? -8.520 -7.019 31.413 1.00 90.06 219 ARG A C 1
ATOM 1720 O O . ARG A 1 219 ? -9.156 -6.920 32.458 1.00 90.06 219 ARG A O 1
ATOM 1727 N N . LYS A 1 220 ? -9.088 -6.880 30.210 1.00 89.00 220 LYS A N 1
ATOM 1728 C CA . LYS A 1 220 ? -10.517 -6.600 30.029 1.00 89.00 220 LYS A CA 1
ATOM 1729 C C . LYS A 1 220 ? -11.386 -7.747 30.546 1.00 89.00 220 LYS A C 1
ATOM 1731 O O . LYS A 1 220 ? -12.332 -7.496 31.279 1.00 89.00 220 LYS A O 1
ATOM 1736 N N . ARG A 1 221 ? -11.044 -8.995 30.206 1.00 89.69 221 ARG A N 1
ATOM 1737 C CA . ARG A 1 221 ? -11.806 -10.169 30.650 1.00 89.69 221 ARG A CA 1
ATOM 1738 C C . ARG A 1 221 ? -11.796 -10.307 32.170 1.00 89.69 221 ARG A C 1
ATOM 1740 O O . ARG A 1 221 ? -12.847 -10.564 32.731 1.00 89.69 221 ARG A O 1
ATOM 1747 N N . LEU A 1 222 ? -10.657 -10.083 32.824 1.00 90.50 222 LEU A N 1
ATOM 1748 C CA . LEU A 1 222 ? -10.566 -10.098 34.287 1.00 90.50 222 LEU A CA 1
ATOM 1749 C C . LEU A 1 222 ? -11.427 -9.003 34.933 1.00 90.50 222 LEU A C 1
ATOM 1751 O O . LEU A 1 222 ? -12.150 -9.268 35.884 1.00 90.50 222 LEU A O 1
ATOM 1755 N N . LEU A 1 223 ? -11.397 -7.780 34.396 1.00 90.19 223 LEU A N 1
ATOM 1756 C CA . LEU A 1 223 ? -12.189 -6.665 34.928 1.00 90.19 223 LEU A CA 1
ATOM 1757 C C . LEU A 1 223 ? -13.697 -6.790 34.669 1.00 90.19 223 LEU A C 1
ATOM 1759 O O . LEU A 1 223 ? -14.483 -6.171 35.388 1.00 90.19 223 LEU A O 1
ATOM 1763 N N . ASP A 1 224 ? -14.109 -7.496 33.619 1.00 89.25 224 ASP A N 1
ATOM 1764 C CA . ASP A 1 224 ? -15.520 -7.658 33.245 1.00 89.25 224 ASP A CA 1
ATOM 1765 C C . ASP A 1 224 ? -16.120 -8.992 33.721 1.00 89.25 224 ASP A C 1
ATOM 1767 O O . ASP A 1 224 ? -17.340 -9.140 33.700 1.00 89.25 224 ASP A O 1
ATOM 1771 N N . ALA A 1 225 ? -15.293 -9.943 34.166 1.00 86.12 225 ALA A N 1
ATOM 1772 C CA . ALA A 1 225 ? -15.745 -11.215 34.712 1.00 86.12 225 ALA A CA 1
ATOM 1773 C C . ALA A 1 225 ? -16.455 -11.023 36.058 1.00 86.12 225 ALA A C 1
ATOM 1775 O O . ALA A 1 225 ? -15.955 -10.339 36.955 1.00 86.12 225 ALA A O 1
ATOM 1776 N N . ASP A 1 226 ? -17.600 -11.685 36.217 1.00 86.88 226 ASP A N 1
ATOM 1777 C CA . ASP A 1 226 ? -18.222 -11.863 37.525 1.00 86.88 226 ASP A CA 1
ATOM 1778 C C . ASP A 1 226 ? -17.603 -13.103 38.177 1.00 86.88 226 ASP A C 1
ATOM 1780 O O . ASP A 1 226 ? -18.002 -14.233 37.908 1.00 86.88 226 ASP A O 1
ATOM 1784 N N . LEU A 1 227 ? -16.516 -12.881 38.919 1.00 87.44 227 LEU A N 1
ATOM 1785 C CA . LEU A 1 227 ? -15.699 -13.958 39.473 1.00 87.44 227 LEU A CA 1
ATOM 1786 C C . LEU A 1 227 ? -16.453 -14.696 40.590 1.00 87.44 227 LEU A C 1
ATOM 1788 O O . LEU A 1 227 ? -16.867 -14.044 41.556 1.00 87.44 227 LEU A O 1
ATOM 1792 N N . PRO A 1 228 ? -16.592 -16.032 40.505 1.00 89.25 228 PRO A N 1
ATOM 1793 C CA . PRO A 1 228 ? -17.145 -16.821 41.596 1.00 89.25 228 PRO A CA 1
ATOM 1794 C C . PRO A 1 228 ? -16.229 -16.758 42.822 1.00 89.25 228 PRO A C 1
ATOM 1796 O O . PRO A 1 228 ? -15.023 -16.531 42.715 1.00 89.25 228 PRO A O 1
ATOM 1799 N N . LEU A 1 229 ? -16.796 -16.983 44.007 1.00 86.94 229 LEU A N 1
ATOM 1800 C CA . LEU A 1 229 ? -16.020 -17.032 45.253 1.00 86.94 229 LEU A CA 1
ATOM 1801 C C . LEU A 1 229 ? -15.160 -18.303 45.352 1.00 86.94 229 LEU A C 1
ATOM 1803 O O . LEU A 1 229 ? -14.143 -18.303 46.038 1.00 86.94 229 LEU A O 1
ATOM 1807 N N . SER A 1 230 ? -15.561 -19.371 44.661 1.00 92.44 230 SER A N 1
ATOM 1808 C CA . SER A 1 230 ? -14.852 -20.649 44.620 1.00 92.44 230 SER A CA 1
ATOM 1809 C C . SER A 1 230 ? -13.657 -20.582 43.664 1.00 92.44 230 SER A C 1
ATOM 1811 O O . SER A 1 230 ? -13.828 -20.354 42.467 1.00 92.44 230 SER A O 1
ATOM 1813 N N . TRP A 1 231 ? -12.441 -20.805 44.170 1.00 93.75 231 TRP A N 1
ATOM 1814 C CA . TRP A 1 231 ? -11.221 -20.818 43.349 1.00 93.75 231 TRP A CA 1
ATOM 1815 C C . TRP A 1 231 ? -11.235 -21.860 42.218 1.00 93.75 231 TRP A C 1
ATOM 1817 O O . TRP A 1 231 ? -10.921 -21.471 41.092 1.00 93.75 231 TRP A O 1
ATOM 1827 N N . PRO A 1 232 ? -11.669 -23.120 42.429 1.00 91.81 232 PRO A N 1
ATOM 1828 C CA . PRO A 1 232 ? -11.822 -24.073 41.328 1.00 91.81 232 PRO A CA 1
ATOM 1829 C C . PRO A 1 232 ? -12.752 -23.567 40.216 1.00 91.81 232 PRO A C 1
ATOM 1831 O O . PRO A 1 232 ? -12.456 -23.713 39.031 1.00 91.81 232 PRO A O 1
ATOM 1834 N N . GLU A 1 233 ? -13.857 -22.906 40.575 1.00 90.31 233 GLU A N 1
ATOM 1835 C CA . GLU A 1 233 ? -14.775 -22.331 39.585 1.00 90.31 233 GLU A CA 1
ATOM 1836 C C . GLU A 1 233 ? -14.136 -21.157 38.831 1.00 90.31 233 GLU A C 1
ATOM 1838 O O . GLU A 1 233 ? -14.355 -21.012 37.627 1.00 90.31 233 GLU A O 1
ATOM 1843 N N . GLN A 1 234 ? -13.306 -20.345 39.500 1.00 91.94 234 GLN A N 1
ATOM 1844 C CA . GLN A 1 234 ? -12.535 -19.289 38.837 1.00 91.94 234 GLN A CA 1
ATOM 1845 C C . GLN A 1 234 ? -11.562 -19.876 37.808 1.00 91.94 234 GLN A C 1
ATOM 1847 O O . GLN A 1 234 ? -11.468 -19.365 36.691 1.00 91.94 234 GLN A O 1
ATOM 1852 N N . GLU A 1 235 ? -10.852 -20.946 38.165 1.00 90.25 235 GLU A N 1
ATOM 1853 C CA . GLU A 1 235 ? -9.879 -21.610 37.294 1.00 90.25 235 GLU A CA 1
ATOM 1854 C C . GLU A 1 235 ? -10.547 -22.182 36.044 1.00 90.25 235 GLU A C 1
ATOM 1856 O O . GLU A 1 235 ? -10.099 -21.906 34.927 1.00 90.25 235 GLU A O 1
ATOM 1861 N N . VAL A 1 236 ? -11.671 -22.883 36.208 1.00 88.25 236 VAL A N 1
ATOM 1862 C CA . VAL A 1 236 ? -12.468 -23.401 35.086 1.00 88.25 236 VAL A CA 1
ATOM 1863 C C . VAL A 1 236 ? -12.989 -22.254 34.214 1.00 88.25 236 VAL A C 1
ATOM 1865 O O . VAL A 1 236 ? -12.814 -22.269 32.994 1.00 88.25 236 VAL A O 1
ATOM 1868 N N . MET A 1 237 ? -13.575 -21.216 34.819 1.00 87.44 237 MET A N 1
ATOM 1869 C CA . MET A 1 237 ? -14.138 -20.067 34.099 1.00 87.44 237 MET A CA 1
ATOM 1870 C C . MET A 1 237 ? -13.083 -19.310 33.281 1.00 87.44 237 MET A C 1
ATOM 1872 O O . MET A 1 237 ? -13.360 -18.826 32.175 1.00 87.44 237 MET A O 1
ATOM 1876 N N . LEU A 1 238 ? -11.874 -19.169 33.821 1.00 87.50 238 LEU A N 1
ATOM 1877 C CA . LEU A 1 238 ? -10.788 -18.422 33.192 1.00 87.50 238 LEU A CA 1
ATOM 1878 C C . LEU A 1 238 ? -9.928 -19.283 32.256 1.00 87.50 238 LEU A C 1
ATOM 1880 O O . LEU A 1 238 ? -9.211 -18.721 31.422 1.00 87.50 238 LEU A O 1
ATOM 1884 N N . GLY A 1 239 ? -10.109 -20.606 32.281 1.00 83.12 239 GLY A N 1
ATOM 1885 C CA . GLY A 1 239 ? -9.369 -21.564 31.458 1.00 83.12 239 GLY A CA 1
ATOM 1886 C C . GLY A 1 239 ? -7.964 -21.838 31.990 1.00 83.12 239 GLY A C 1
ATOM 1887 O O . GLY A 1 239 ? -7.057 -22.073 31.199 1.00 83.12 239 GLY A O 1
ATOM 1888 N N . CYS A 1 240 ? -7.797 -21.737 33.308 1.00 78.88 240 CYS A N 1
ATOM 1889 C CA . CYS A 1 240 ? -6.571 -22.036 34.044 1.00 78.88 240 CYS A CA 1
ATOM 1890 C C . CYS A 1 240 ? -6.689 -23.326 34.875 1.00 78.88 240 CYS A C 1
ATOM 1892 O O . CYS A 1 240 ? -5.779 -23.615 35.644 1.00 78.88 240 CYS A O 1
ATOM 1894 N N . ALA A 1 241 ? -7.799 -24.063 34.752 1.00 75.56 241 ALA A N 1
ATOM 1895 C CA . ALA A 1 241 ? -7.923 -25.400 35.319 1.00 75.56 241 ALA A CA 1
ATOM 1896 C C . ALA A 1 241 ? -6.909 -26.324 34.629 1.00 75.56 241 ALA A C 1
ATOM 1898 O O . ALA A 1 241 ? -6.898 -26.404 33.396 1.00 75.56 241 ALA A O 1
ATOM 1899 N N . GLY A 1 242 ? -6.034 -26.927 35.434 1.00 57.09 242 GLY A N 1
ATOM 1900 C CA . GLY A 1 242 ? -5.073 -27.944 35.002 1.00 57.09 242 GLY A CA 1
ATOM 1901 C C . GLY A 1 242 ? -5.730 -29.282 34.708 1.00 57.09 242 GLY A C 1
ATOM 1902 O O . GLY A 1 242 ? -6.800 -29.559 35.297 1.00 57.09 242 GLY A O 1
#

Solvent-accessible surface area (backbone atoms only — not comparable to full-atom values): 14168 Å² total; per-residue (Å²): 110,44,85,46,73,50,72,59,89,94,47,76,47,53,25,35,30,54,55,70,94,76,58,54,97,87,50,79,76,83,52,76,44,51,38,72,54,53,51,52,44,52,49,55,52,48,40,57,46,40,72,30,65,66,57,45,36,64,66,68,70,60,82,54,68,68,60,51,50,51,31,50,54,38,24,48,53,51,39,57,36,54,73,37,79,90,40,24,68,60,51,49,59,52,36,45,73,45,75,48,81,58,100,70,33,31,43,34,30,28,32,31,52,72,32,66,39,84,64,86,52,64,34,82,45,78,41,74,60,70,88,70,79,70,86,77,70,80,83,80,78,79,84,72,83,82,68,87,47,76,57,53,65,67,50,52,51,48,52,52,52,5,45,54,44,40,50,57,48,69,76,35,80,90,52,52,68,64,55,48,20,61,74,69,74,45,58,50,72,59,51,55,40,28,35,61,56,52,71,57,41,66,70,53,54,49,25,43,71,72,25,66,51,44,91,84,60,41,64,65,52,64,62,69,50,86,74,60,90,47,47,71,59,37,26,55,75,59,59,62,57,129